Protein AF-A0A949XGE2-F1 (afdb_monomer)

pLDDT: mean 81.58, std 17.46, range [29.5, 98.06]

Radius of gyration: 30.72 Å; Cα contacts (8 Å, |Δi|>4): 318; chains: 1; bounding box: 91×93×60 Å

Solvent-accessible surface area (backbone atoms only — not comparable to full-atom values): 17658 Å² total; per-residue (Å²): 115,70,70,65,54,54,54,53,51,51,53,49,50,51,52,51,50,52,51,51,53,52,50,53,52,50,53,52,52,50,52,51,51,53,55,51,50,53,42,51,50,22,72,76,57,66,76,56,67,67,57,28,48,55,55,42,48,56,50,32,67,34,65,78,46,30,67,28,58,52,27,43,36,56,44,90,56,88,95,48,49,69,48,79,23,43,54,38,37,56,51,44,47,60,49,56,54,49,53,49,78,48,78,44,80,77,45,76,60,94,56,36,36,34,31,39,39,34,35,29,37,50,74,80,70,47,72,43,76,47,79,45,79,44,64,40,54,40,81,32,81,56,57,47,99,87,64,53,60,79,47,76,46,70,46,101,83,74,44,65,34,21,34,28,78,43,52,71,67,58,43,50,53,51,50,50,56,52,48,47,55,48,50,29,61,40,40,61,71,70,48,58,66,69,62,50,53,56,37,49,53,47,22,53,49,50,46,52,51,58,42,67,74,40,54,68,62,53,49,51,54,48,53,53,56,39,44,77,75,71,44,53,71,71,56,52,26,65,74,69,74,47,60,73,92,70,59,50,64,72,52,55,53,50,51,55,37,52,54,46,37,37,75,72,67,77,43,50,74,65,58,55,52,50,52,50,52,64,71,68,53,77,80,75,76,82,77,77,87,72,85,87,86,79,89,82,89,85,89,83,83,88,83,89,90,134

Sequence (306 aa):
MSTAMTLADQSRQQTQLAAVETSGSAAAAQAKAQVEARYVIALQRPRNMDQVRIDLLSECKRPSFANNKSAYYRKPIGQGVEGLGIRFVEVALRCMKNVLIETSMQYEDELKEIHRVSVTDLESNVTYPMDVKVSKTVERSKPMDDGTFISVRTNSYGKPVYTVLANDDDLLNKRGALFSKAIRTLGLRIIPGDLQDEAEEIIKRIRQDTDAQDPDAARKRIVDAFSEIGVKPDDLVKYLGHSIDQCAPSEITKLRDIYGAIKDGEATWKTLMDQKAESEEPKTEHKRRGPGSATSNAMGSEDIPQ

Foldseek 3Di:
DVVVVVVVVVVVVVVVVVVVVVVVVVVVVVVVVVLVVLLVCCVVDPDDVVQLLVQLLVQLLDLVQLPDCQQKAWDPDDVIDIFGHLVSLVSSVVSNPSKDWDKAWPDDDPFKTKIKIWIARSNVRDIDIDIFIQTQKDKDLAEPPVRDFDDWDQDPVRGIITIHGHDPVRRVVRVVVRNSVVSVVNSVVVRDPVSRVVSNVSSVVSLLVVCVVCVPVLLVVLQVLCVVVVHHLVLVCVLVVHHSVPDDSVVSVVSSNVSVCVVVVNDPSVRSSVVSVVVPPPPPDPDDPDDDDDDDDDDDDDDDDD

Secondary structure (DSSP, 8-state):
-HHHHHHHHHHHHHHHHHHHHHHHHHHHHHHHHHHHHHHHHHHHS---HHHHHHHHHHHHT-HHHHT-TTTEEEE-STT-EEEE-HHHHHHHHHHH-SEEEEEEEEEE-SSEEEEEEEEEETTTTEEEEEEEEEESEEEESS--TTS--SEEEE-TTS-EEEEEE--HHHHHHHHHHHHHHHHHHHHHHHS-HHHHHHHHHHHHHHHHHHHHH-HHHHHHHHHHHHHHTT--HHHHHHHHSS-GGG--HHHHHHHHHHHHHHHTTS--HHHHHHHHHHHHS-------------------------

Mean predicted aligned error: 13.48 Å

Structure (mmCIF, N/CA/C/O backbone):
data_AF-A0A949XGE2-F1
#
_entry.id   AF-A0A949XGE2-F1
#
loop_
_atom_site.group_PDB
_atom_site.id
_atom_site.type_symbol
_atom_site.label_atom_id
_atom_site.label_alt_id
_atom_site.label_comp_id
_atom_site.label_asym_id
_atom_site.label_entity_id
_atom_site.label_seq_id
_atom_site.pdbx_PDB_ins_code
_atom_site.Cartn_x
_atom_site.Cartn_y
_atom_site.Cartn_z
_atom_site.occupancy
_atom_site.B_iso_or_equiv
_atom_site.auth_seq_id
_atom_site.auth_comp_id
_atom_site.auth_asym_id
_atom_site.auth_atom_id
_atom_site.pdbx_PDB_model_num
ATOM 1 N N . MET A 1 1 ? 52.534 13.846 -33.970 1.00 56.38 1 MET A N 1
ATOM 2 C CA . MET A 1 1 ? 51.093 13.991 -33.653 1.00 56.38 1 MET A CA 1
ATOM 3 C C . MET A 1 1 ? 50.520 12.809 -32.867 1.00 56.38 1 MET A C 1
ATOM 5 O O . MET A 1 1 ? 49.680 13.055 -32.017 1.00 56.38 1 MET A O 1
ATOM 9 N N . SER A 1 2 ? 50.993 11.568 -33.061 1.00 59.69 2 SER A N 1
ATOM 10 C CA . SER A 1 2 ? 50.454 10.379 -32.365 1.00 59.69 2 SER A CA 1
ATOM 11 C C . SER A 1 2 ? 50.571 10.423 -30.831 1.00 59.69 2 SER A C 1
ATOM 13 O O . SER A 1 2 ? 49.600 10.150 -30.143 1.00 59.69 2 SER A O 1
ATOM 15 N N . THR A 1 3 ? 51.719 10.824 -30.275 1.00 61.41 3 THR A N 1
ATOM 16 C CA . THR A 1 3 ? 51.980 10.768 -28.819 1.00 61.41 3 THR A CA 1
ATOM 17 C C . THR A 1 3 ? 51.176 11.789 -28.006 1.00 61.41 3 THR A C 1
ATOM 19 O O . THR A 1 3 ? 50.745 11.503 -26.894 1.00 61.41 3 THR A O 1
ATOM 22 N N . ALA A 1 4 ? 50.933 12.978 -28.569 1.00 58.78 4 ALA A N 1
ATOM 23 C CA . ALA A 1 4 ? 50.129 14.018 -27.921 1.00 58.78 4 ALA A CA 1
ATOM 24 C C . ALA A 1 4 ? 48.638 13.643 -27.867 1.00 58.78 4 ALA A C 1
ATOM 26 O O . ALA A 1 4 ? 47.948 13.976 -26.908 1.00 58.78 4 ALA A O 1
ATOM 27 N N . MET A 1 5 ? 48.160 12.904 -28.872 1.00 58.28 5 MET A N 1
ATOM 28 C CA . MET A 1 5 ? 46.790 12.397 -28.928 1.00 58.28 5 MET A CA 1
ATOM 29 C C . MET A 1 5 ? 46.569 11.280 -27.889 1.00 58.28 5 MET A C 1
ATOM 31 O O . MET A 1 5 ? 45.561 11.285 -27.193 1.00 58.28 5 MET A O 1
ATOM 35 N N . THR A 1 6 ? 47.563 10.407 -27.675 1.00 65.62 6 THR A N 1
ATOM 36 C CA . THR A 1 6 ? 47.524 9.354 -26.641 1.00 65.62 6 THR A CA 1
ATOM 37 C C . THR A 1 6 ? 47.521 9.910 -25.209 1.00 65.62 6 THR A C 1
ATOM 39 O O . THR A 1 6 ? 46.797 9.405 -24.356 1.00 65.62 6 THR A O 1
ATOM 42 N N . LEU A 1 7 ? 48.279 10.978 -24.934 1.00 66.94 7 LEU A N 1
ATOM 43 C CA . LEU A 1 7 ? 48.299 11.639 -23.616 1.00 66.94 7 LEU A CA 1
ATOM 44 C C . LEU A 1 7 ? 46.982 12.381 -23.307 1.00 66.94 7 LEU A C 1
ATOM 46 O O . LEU A 1 7 ? 46.533 12.430 -22.159 1.00 66.94 7 LEU A O 1
ATOM 50 N N . ALA A 1 8 ? 46.329 12.935 -24.333 1.00 67.19 8 ALA A N 1
ATOM 51 C CA . ALA A 1 8 ? 45.019 13.567 -24.194 1.00 67.19 8 ALA A CA 1
ATOM 52 C C . ALA A 1 8 ? 43.903 12.539 -23.919 1.00 67.19 8 ALA A C 1
ATOM 54 O O . ALA A 1 8 ? 43.022 12.803 -23.103 1.00 67.19 8 ALA A O 1
ATOM 55 N N . ASP A 1 9 ? 43.965 11.350 -24.522 1.00 65.81 9 ASP A N 1
ATOM 56 C CA . ASP A 1 9 ? 43.012 10.269 -24.233 1.00 65.81 9 ASP A CA 1
ATOM 57 C C . ASP A 1 9 ? 43.224 9.650 -22.845 1.00 65.81 9 ASP A C 1
ATOM 59 O O . ASP A 1 9 ? 42.251 9.370 -22.145 1.00 65.81 9 ASP A O 1
ATOM 63 N N . GLN A 1 10 ? 44.474 9.520 -22.388 1.00 67.81 10 GLN A N 1
ATOM 64 C CA . GLN A 1 10 ? 44.779 9.050 -21.030 1.00 67.81 10 GLN A CA 1
ATOM 65 C C . GLN A 1 10 ? 44.280 10.018 -19.947 1.00 67.81 10 GLN A C 1
ATOM 67 O O . GLN A 1 10 ? 43.695 9.583 -18.956 1.00 67.81 10 GLN A O 1
ATOM 72 N N . SER A 1 11 ? 44.441 11.331 -20.145 1.00 68.38 11 SER A N 1
ATOM 73 C CA . SER A 1 11 ? 43.924 12.334 -19.200 1.00 68.38 11 SER A CA 1
ATOM 74 C C . SER A 1 11 ? 42.391 12.402 -19.191 1.00 68.38 11 SER A C 1
ATOM 76 O O . SER A 1 11 ? 41.784 12.563 -18.129 1.00 68.38 11 SER A O 1
ATOM 78 N N . ARG A 1 12 ? 41.734 12.192 -20.342 1.00 67.19 12 ARG A N 1
ATOM 79 C CA . ARG A 1 12 ? 40.272 12.033 -20.424 1.00 67.19 12 ARG A CA 1
ATOM 80 C C . ARG A 1 12 ? 39.785 10.777 -19.707 1.00 67.19 12 ARG A C 1
ATOM 82 O O . ARG A 1 12 ? 38.825 10.875 -18.947 1.00 67.19 12 ARG A O 1
ATOM 89 N N . GLN A 1 13 ? 40.458 9.639 -19.882 1.00 67.06 13 GLN A N 1
ATOM 90 C CA . GLN A 1 13 ? 40.139 8.408 -19.152 1.00 67.06 13 GLN A CA 1
ATOM 91 C C . GLN A 1 13 ? 40.328 8.572 -17.641 1.00 67.06 13 GLN A C 1
ATOM 93 O O . GLN A 1 13 ? 39.448 8.180 -16.882 1.00 67.06 13 GLN A O 1
ATOM 98 N N . GLN A 1 14 ? 41.408 9.213 -17.184 1.00 67.75 14 GLN A N 1
ATOM 99 C CA . GLN A 1 14 ? 41.604 9.510 -15.758 1.00 67.75 14 GLN A CA 1
ATOM 100 C C . GLN A 1 14 ? 40.528 10.444 -15.195 1.00 67.75 14 GLN A C 1
ATOM 102 O O . GLN A 1 14 ? 40.031 10.209 -14.098 1.00 67.75 14 GLN A O 1
ATOM 107 N N . THR A 1 15 ? 40.126 11.469 -15.948 1.00 70.06 15 THR A N 1
ATOM 108 C CA . THR A 1 15 ? 39.064 12.395 -15.521 1.00 70.06 15 THR A CA 1
ATOM 109 C C . THR A 1 15 ? 37.704 11.691 -15.461 1.00 70.06 15 THR A C 1
ATOM 111 O O . THR A 1 15 ? 36.932 11.921 -14.533 1.00 70.06 15 THR A O 1
ATOM 114 N N . GLN A 1 16 ? 37.416 10.792 -16.409 1.00 68.00 16 GLN A N 1
ATOM 115 C CA . GLN A 1 16 ? 36.209 9.961 -16.395 1.00 68.00 16 GLN A CA 1
ATOM 116 C C . GLN A 1 16 ? 36.203 8.977 -15.220 1.00 68.00 16 GLN A C 1
ATOM 118 O O . GLN A 1 16 ? 35.189 8.870 -14.537 1.00 68.00 16 GLN A O 1
ATOM 123 N N . LEU A 1 17 ? 37.325 8.309 -14.935 1.00 69.81 17 LEU A N 1
ATOM 124 C CA . LEU A 1 17 ? 37.451 7.397 -13.793 1.00 69.81 17 LEU A CA 1
ATOM 125 C C . LEU A 1 17 ? 37.278 8.136 -12.460 1.00 69.81 17 LEU A C 1
ATOM 127 O O . LEU A 1 17 ? 36.478 7.711 -11.631 1.00 69.81 17 LEU A O 1
ATOM 131 N N . ALA A 1 18 ? 37.926 9.292 -12.291 1.00 68.12 18 ALA A N 1
ATOM 132 C CA . ALA A 1 18 ? 37.772 10.121 -11.097 1.00 68.12 18 ALA A CA 1
ATOM 133 C C . ALA A 1 18 ? 36.330 10.631 -10.920 1.00 68.12 18 ALA A C 1
ATOM 135 O O . ALA A 1 18 ? 35.817 10.672 -9.801 1.00 68.12 18 ALA A O 1
ATOM 136 N N . ALA A 1 19 ? 35.640 10.985 -12.011 1.00 70.19 19 ALA A N 1
ATOM 137 C CA . ALA A 1 19 ? 34.231 11.375 -11.969 1.00 70.19 19 ALA A CA 1
ATOM 138 C C . ALA A 1 19 ? 33.317 10.203 -11.562 1.00 70.19 19 ALA A C 1
ATOM 140 O O . ALA A 1 19 ? 32.414 10.389 -10.745 1.00 70.19 19 ALA A O 1
ATOM 141 N N . VAL A 1 20 ? 33.577 8.991 -12.068 1.00 72.38 20 VAL A N 1
ATOM 142 C CA . VAL A 1 20 ? 32.837 7.773 -11.697 1.00 72.38 20 VAL A CA 1
ATOM 143 C C . VAL A 1 20 ? 33.058 7.425 -10.220 1.00 72.38 20 VAL A C 1
ATOM 145 O O . VAL A 1 20 ? 32.082 7.228 -9.498 1.00 72.38 20 VAL A O 1
ATOM 148 N N . GLU A 1 21 ? 34.297 7.441 -9.728 1.00 74.25 21 GLU A N 1
ATOM 149 C CA . GLU A 1 21 ? 34.618 7.190 -8.312 1.00 74.25 21 GLU A CA 1
ATOM 150 C C . GLU A 1 21 ? 34.009 8.246 -7.374 1.00 74.25 21 GLU A C 1
ATOM 152 O O . GLU A 1 21 ? 33.451 7.915 -6.321 1.00 74.25 21 GLU A O 1
ATOM 157 N N . THR A 1 22 ? 34.037 9.520 -7.775 1.00 76.88 22 THR A N 1
ATOM 158 C CA . THR A 1 22 ? 33.400 10.615 -7.024 1.00 76.88 22 THR A CA 1
ATOM 159 C C . THR A 1 22 ? 31.879 10.444 -6.987 1.00 76.88 22 THR A C 1
ATOM 161 O O . THR A 1 22 ? 31.258 10.631 -5.944 1.00 76.88 22 THR A O 1
ATOM 164 N N . SER A 1 23 ? 31.261 10.022 -8.095 1.00 75.94 23 SER A N 1
ATOM 165 C CA . SER A 1 23 ? 29.816 9.771 -8.145 1.00 75.94 23 SER A CA 1
ATOM 166 C C . SER A 1 23 ? 29.393 8.573 -7.284 1.00 75.94 23 SER A C 1
ATOM 168 O O . SER A 1 23 ? 28.411 8.663 -6.545 1.00 75.94 23 SER A O 1
ATOM 170 N N . GLY A 1 24 ? 30.164 7.479 -7.306 1.00 83.56 24 GLY A N 1
ATOM 171 C CA . GLY A 1 24 ? 29.897 6.286 -6.501 1.00 83.56 24 GLY A CA 1
ATOM 172 C C . GLY A 1 24 ? 30.068 6.542 -5.003 1.00 83.56 24 GLY A C 1
ATOM 173 O O . GLY A 1 24 ? 29.220 6.144 -4.203 1.00 83.56 24 GLY A O 1
ATOM 174 N N . SER A 1 25 ? 31.122 7.267 -4.617 1.00 85.56 25 SER A N 1
ATOM 175 C CA . SER A 1 25 ? 31.355 7.654 -3.219 1.00 85.56 25 SER A CA 1
ATOM 176 C C . SER A 1 25 ? 30.301 8.637 -2.699 1.00 85.56 25 SER A C 1
ATOM 178 O O . SER A 1 25 ? 29.816 8.462 -1.580 1.00 85.56 25 SER A O 1
ATOM 180 N N . ALA A 1 26 ? 29.872 9.608 -3.514 1.00 87.12 26 ALA A N 1
ATOM 181 C CA . ALA A 1 26 ? 28.786 10.521 -3.161 1.00 87.12 26 ALA A CA 1
ATOM 182 C C . ALA A 1 26 ? 27.452 9.783 -2.955 1.00 87.12 26 ALA A C 1
ATOM 184 O O . ALA A 1 26 ? 26.778 10.008 -1.948 1.00 87.12 26 ALA A O 1
ATOM 185 N N . ALA A 1 27 ? 27.096 8.854 -3.851 1.00 88.12 27 ALA A N 1
ATOM 186 C CA . ALA A 1 27 ? 25.877 8.055 -3.730 1.00 88.12 27 ALA A CA 1
ATOM 187 C C . ALA A 1 27 ? 25.889 7.160 -2.478 1.00 88.12 27 ALA A C 1
ATOM 189 O O . ALA A 1 27 ? 24.899 7.097 -1.747 1.00 88.12 27 ALA A O 1
ATOM 190 N N . ALA A 1 28 ? 27.023 6.514 -2.184 1.00 88.00 28 ALA A N 1
ATOM 191 C CA . ALA A 1 28 ? 27.181 5.686 -0.990 1.00 88.00 28 ALA A CA 1
ATOM 192 C C . ALA A 1 28 ? 27.087 6.510 0.306 1.00 88.00 28 ALA A C 1
ATOM 194 O O . ALA A 1 28 ? 26.399 6.109 1.248 1.00 88.00 28 ALA A O 1
ATOM 195 N N . ALA A 1 29 ? 27.735 7.680 0.351 1.00 91.44 29 ALA A N 1
ATOM 196 C CA . ALA A 1 29 ? 27.668 8.585 1.495 1.00 91.44 29 ALA A CA 1
ATOM 197 C C . ALA A 1 29 ? 26.242 9.109 1.724 1.00 91.44 29 ALA A C 1
ATOM 199 O O . ALA A 1 29 ? 25.771 9.130 2.861 1.00 91.44 29 ALA A O 1
ATOM 200 N N . GLN A 1 30 ? 25.530 9.465 0.651 1.00 90.31 30 GLN A N 1
ATOM 201 C CA . GLN A 1 30 ? 24.135 9.892 0.723 1.00 90.31 30 GLN A CA 1
ATOM 202 C C . GLN A 1 30 ? 23.224 8.769 1.237 1.00 90.31 30 GLN A C 1
ATOM 204 O O . GLN A 1 30 ? 22.419 9.013 2.134 1.00 90.31 30 GLN A O 1
ATOM 209 N N . ALA A 1 31 ? 23.360 7.545 0.716 1.00 90.00 31 ALA A N 1
ATOM 210 C CA . ALA A 1 31 ? 22.562 6.401 1.157 1.00 90.00 31 ALA A CA 1
ATOM 211 C C . ALA A 1 31 ? 22.793 6.097 2.645 1.00 90.00 31 ALA A C 1
ATOM 213 O O . ALA A 1 31 ? 21.835 5.947 3.404 1.00 90.00 31 ALA A O 1
ATOM 214 N N . LYS A 1 32 ? 24.059 6.093 3.084 1.00 93.06 32 LYS A N 1
ATOM 215 C CA . LYS A 1 32 ? 24.418 5.919 4.495 1.00 93.06 32 LYS A CA 1
ATOM 216 C C . LYS A 1 32 ? 23.790 7.006 5.371 1.00 93.06 32 LYS A C 1
ATOM 218 O O . LYS A 1 32 ? 23.102 6.679 6.333 1.00 93.06 32 LYS A O 1
ATOM 223 N N . ALA A 1 33 ? 23.959 8.277 5.004 1.00 93.94 33 ALA A N 1
ATOM 224 C CA . ALA A 1 33 ? 23.418 9.401 5.765 1.00 93.94 33 ALA A CA 1
ATOM 225 C C . ALA A 1 33 ? 21.881 9.373 5.844 1.00 93.94 33 ALA A C 1
ATOM 227 O O . ALA A 1 33 ? 21.312 9.682 6.888 1.00 93.94 33 ALA A O 1
ATOM 228 N N . GLN A 1 34 ? 21.194 8.971 4.770 1.00 92.75 34 GLN A N 1
ATOM 229 C CA . GLN A 1 34 ? 19.736 8.832 4.762 1.00 92.75 34 GLN A CA 1
ATOM 230 C C . GLN A 1 34 ? 19.258 7.720 5.699 1.00 92.75 34 GLN A C 1
ATOM 232 O O . GLN A 1 34 ? 18.302 7.925 6.449 1.00 92.75 34 GLN A O 1
ATOM 237 N N . VAL A 1 35 ? 19.914 6.557 5.670 1.00 93.19 35 VAL A N 1
ATOM 238 C CA . VAL A 1 35 ? 19.587 5.434 6.558 1.00 93.19 35 VAL A CA 1
ATOM 239 C C . VAL A 1 35 ? 19.842 5.820 8.015 1.00 93.19 35 VAL A C 1
ATOM 241 O O . VAL A 1 35 ? 18.948 5.674 8.847 1.00 93.19 35 VAL A O 1
ATOM 244 N N . GLU A 1 36 ? 21.010 6.388 8.318 1.00 94.44 36 GLU A N 1
ATOM 245 C CA . GLU A 1 36 ? 21.355 6.852 9.666 1.00 94.44 36 GLU A CA 1
ATOM 246 C C . GLU A 1 36 ? 20.362 7.902 10.175 1.00 94.44 36 GLU A C 1
ATOM 248 O O . GLU A 1 36 ? 19.842 7.762 11.279 1.00 94.44 36 GLU A O 1
ATOM 253 N N . ALA A 1 37 ? 20.020 8.908 9.363 1.00 94.94 37 ALA A N 1
ATOM 254 C CA . ALA A 1 37 ? 19.068 9.948 9.750 1.00 94.94 37 ALA A CA 1
ATOM 255 C C . ALA A 1 37 ? 17.686 9.377 10.105 1.00 94.94 37 ALA A C 1
ATOM 257 O O . ALA A 1 37 ? 17.079 9.802 11.089 1.00 94.94 37 ALA A O 1
ATOM 258 N N . ARG A 1 38 ? 17.194 8.391 9.341 1.00 94.31 38 ARG A N 1
ATOM 259 C CA . ARG A 1 38 ? 15.904 7.729 9.605 1.00 94.31 38 ARG A CA 1
ATOM 260 C C . ARG A 1 38 ? 15.909 7.008 10.955 1.00 94.31 38 ARG A C 1
ATOM 262 O O . ARG A 1 38 ? 14.984 7.202 11.742 1.00 94.31 38 ARG A O 1
ATOM 269 N N . TYR A 1 39 ? 16.960 6.241 11.251 1.00 95.56 39 TYR A N 1
ATOM 270 C CA . TYR A 1 39 ? 17.084 5.542 12.534 1.00 95.56 39 TYR A CA 1
ATOM 271 C C . TYR A 1 39 ? 17.315 6.497 13.708 1.00 95.56 39 TYR A C 1
ATOM 273 O O . TYR A 1 39 ? 16.740 6.298 14.774 1.00 95.56 39 TYR A O 1
ATOM 281 N N . VAL A 1 40 ? 18.084 7.572 13.520 1.00 96.19 40 VAL A N 1
ATOM 282 C CA . VAL A 1 40 ? 18.266 8.605 14.551 1.00 96.19 40 VAL A CA 1
ATOM 283 C C . VAL A 1 40 ? 16.934 9.271 14.897 1.00 96.19 40 VAL A C 1
ATOM 285 O O . VAL A 1 40 ? 16.627 9.426 16.078 1.00 96.19 40 VAL A O 1
ATOM 288 N N . ILE A 1 41 ? 16.110 9.619 13.901 1.00 94.50 41 ILE A N 1
ATOM 289 C CA . ILE A 1 41 ? 14.775 10.189 14.142 1.00 94.50 41 ILE A CA 1
ATOM 290 C C . ILE A 1 41 ? 13.885 9.192 14.891 1.00 94.50 41 ILE A C 1
ATOM 292 O O . ILE A 1 41 ? 13.235 9.588 15.859 1.00 94.50 41 ILE A O 1
ATOM 296 N N . ALA A 1 42 ? 13.883 7.917 14.488 1.00 95.06 42 ALA A N 1
ATOM 297 C CA . ALA A 1 42 ? 13.090 6.880 15.148 1.00 95.06 42 ALA A CA 1
ATOM 298 C C . ALA A 1 42 ? 13.501 6.684 16.620 1.00 95.06 42 ALA A C 1
ATOM 300 O O . ALA A 1 42 ? 12.640 6.631 17.495 1.00 95.06 42 ALA A O 1
ATOM 301 N N . LEU A 1 43 ? 14.808 6.677 16.912 1.00 95.12 43 LEU A N 1
ATOM 302 C CA . LEU A 1 43 ? 15.341 6.572 18.276 1.00 95.12 43 LEU A CA 1
ATOM 303 C C . LEU A 1 43 ? 15.040 7.809 19.135 1.00 95.12 43 LEU A C 1
ATOM 305 O O . LEU A 1 43 ? 14.791 7.683 20.331 1.00 95.12 43 LEU A O 1
ATOM 309 N N . GLN A 1 44 ? 15.068 9.009 18.549 1.00 95.81 44 GLN A N 1
ATOM 310 C CA . GLN A 1 44 ? 14.794 10.258 19.270 1.00 95.81 44 GLN A CA 1
ATOM 311 C C . GLN A 1 44 ? 13.302 10.509 19.499 1.00 95.81 44 GLN A C 1
ATOM 313 O O . GLN A 1 44 ? 12.930 11.230 20.426 1.00 95.81 44 GLN A O 1
ATOM 318 N N . ARG A 1 45 ? 12.441 9.973 18.632 1.00 94.19 45 ARG A N 1
ATOM 319 C CA . ARG A 1 45 ? 10.988 10.171 18.670 1.00 94.19 45 ARG A CA 1
ATOM 320 C C . ARG A 1 45 ? 10.269 8.825 18.549 1.00 94.19 45 ARG A C 1
ATOM 322 O O . ARG A 1 45 ? 9.576 8.614 17.548 1.00 94.19 45 ARG A O 1
ATOM 329 N N . PRO A 1 46 ? 10.416 7.933 19.548 1.00 94.62 46 PRO A N 1
ATOM 330 C CA . PRO A 1 46 ? 9.711 6.661 19.550 1.00 94.62 46 PRO A CA 1
ATOM 331 C C . PRO A 1 46 ? 8.199 6.895 19.599 1.00 94.62 46 PRO A C 1
ATOM 333 O O . PRO A 1 46 ? 7.710 7.857 20.207 1.00 94.62 46 PRO A O 1
ATOM 336 N N . ARG A 1 47 ? 7.442 6.028 18.935 1.00 94.50 47 ARG A N 1
ATOM 337 C CA . ARG A 1 47 ? 5.984 6.095 18.900 1.00 94.50 47 ARG A CA 1
ATOM 338 C C . ARG A 1 47 ? 5.399 5.627 20.226 1.00 94.50 47 ARG A C 1
ATOM 340 O O . ARG A 1 47 ? 5.895 4.712 20.876 1.00 94.50 47 ARG A O 1
ATOM 347 N N . ASN A 1 48 ? 4.282 6.235 20.599 1.00 94.88 48 ASN A N 1
ATOM 348 C CA . ASN A 1 48 ? 3.439 5.737 21.674 1.00 94.88 48 ASN A CA 1
ATOM 349 C C . ASN A 1 48 ? 2.296 4.930 21.046 1.00 94.88 48 ASN A C 1
ATOM 351 O O . ASN A 1 48 ? 1.470 5.505 20.336 1.00 94.88 48 ASN A O 1
ATOM 355 N N . MET A 1 49 ? 2.250 3.622 21.305 1.00 94.25 49 MET A N 1
ATOM 356 C CA . MET A 1 49 ? 1.247 2.727 20.716 1.00 94.25 49 MET A CA 1
ATOM 357 C C . MET A 1 49 ? -0.188 3.064 21.141 1.00 94.25 49 MET A C 1
ATOM 359 O O . MET A 1 49 ? -1.095 2.936 20.321 1.00 94.25 49 MET A O 1
ATOM 363 N N . ASP A 1 50 ? -0.398 3.594 22.348 1.00 95.56 50 ASP A N 1
ATOM 364 C CA . ASP A 1 50 ? -1.719 4.058 22.786 1.00 95.56 50 ASP A CA 1
ATOM 365 C C . ASP A 1 50 ? -2.173 5.270 21.966 1.00 95.56 50 ASP A C 1
ATOM 367 O O . ASP A 1 50 ? -3.328 5.351 21.546 1.00 95.56 50 ASP A O 1
ATOM 371 N N . GLN A 1 51 ? -1.253 6.194 21.667 1.00 94.75 51 GLN A N 1
ATOM 372 C CA . GLN A 1 51 ? -1.559 7.337 20.807 1.00 94.75 51 GLN A CA 1
ATOM 373 C C . GLN A 1 51 ? -1.823 6.895 19.364 1.00 94.75 51 GLN A C 1
ATOM 375 O O . GLN A 1 51 ? -2.779 7.364 18.752 1.00 94.75 51 GLN A O 1
ATOM 380 N 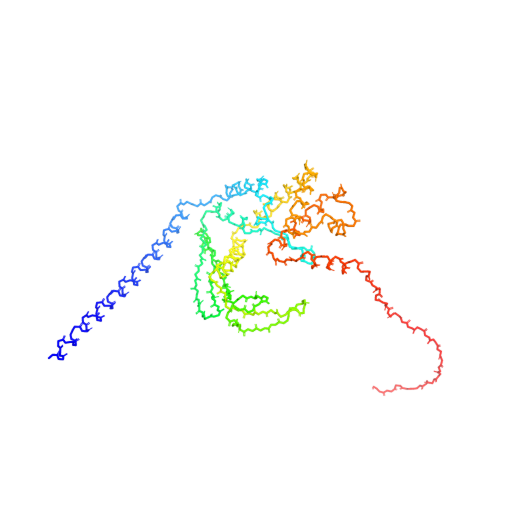N . VAL A 1 52 ? -1.024 5.957 18.838 1.00 96.25 52 VAL A N 1
ATOM 381 C CA . VAL A 1 52 ? -1.244 5.360 17.508 1.00 96.25 52 VAL A CA 1
ATOM 382 C C . VAL A 1 52 ? -2.645 4.761 17.425 1.00 96.25 52 VAL A C 1
ATOM 384 O O . VAL A 1 52 ? -3.354 5.005 16.449 1.00 96.25 52 VAL A O 1
ATOM 387 N N . ARG A 1 53 ? -3.063 4.021 18.459 1.00 96.81 53 ARG A N 1
ATOM 388 C CA . ARG A 1 53 ? -4.405 3.448 18.558 1.00 96.81 53 ARG A CA 1
ATOM 389 C C . ARG A 1 53 ? -5.480 4.531 18.550 1.00 96.81 53 ARG A C 1
ATOM 391 O O . ARG A 1 53 ? -6.402 4.454 17.745 1.00 96.81 53 ARG A O 1
ATOM 398 N N . ILE A 1 54 ? -5.373 5.548 19.407 1.00 95.69 54 ILE A N 1
ATOM 399 C CA . ILE A 1 54 ? -6.349 6.650 19.467 1.00 95.69 54 ILE A CA 1
ATOM 400 C C . ILE A 1 54 ? -6.491 7.325 18.096 1.00 95.69 54 ILE A C 1
ATOM 402 O O . ILE A 1 54 ? -7.613 7.478 17.604 1.00 95.69 54 ILE A O 1
ATOM 406 N N . ASP A 1 55 ? -5.369 7.667 17.462 1.00 94.88 55 ASP A N 1
ATOM 407 C CA . ASP A 1 55 ? -5.340 8.344 16.167 1.00 94.88 55 ASP A CA 1
ATOM 408 C C . ASP A 1 55 ? -5.963 7.461 15.072 1.00 94.88 55 ASP A C 1
ATOM 410 O O . ASP A 1 55 ? -6.850 7.908 14.340 1.00 94.88 55 ASP A O 1
ATOM 414 N N . LEU A 1 56 ? -5.574 6.184 14.999 1.00 96.50 56 LEU A N 1
ATOM 415 C CA . LEU A 1 56 ? -6.084 5.236 14.006 1.00 96.50 56 LEU A CA 1
ATOM 416 C C . LEU A 1 56 ? -7.590 4.992 14.156 1.00 96.50 56 LEU A C 1
ATOM 418 O O . LEU A 1 56 ? -8.335 5.066 13.174 1.00 96.50 56 LEU A O 1
ATOM 422 N N . LEU A 1 57 ? -8.063 4.727 15.376 1.00 94.31 57 LEU A N 1
ATOM 423 C CA . LEU A 1 57 ? -9.484 4.480 15.617 1.00 94.31 57 LEU A CA 1
ATOM 424 C C . LEU A 1 57 ? -10.318 5.746 15.378 1.00 94.31 57 LEU A C 1
ATOM 426 O O . LEU A 1 57 ? -11.470 5.640 14.962 1.00 94.31 57 LEU A O 1
ATOM 430 N N . SER A 1 58 ? -9.759 6.942 15.598 1.00 93.50 58 SER A N 1
ATOM 431 C CA . SER A 1 58 ? -10.438 8.202 15.268 1.00 93.50 58 SER A CA 1
ATOM 432 C C . SER A 1 58 ? -10.703 8.341 13.764 1.00 93.50 58 SER A C 1
ATOM 434 O O . SER A 1 58 ? -11.793 8.756 13.371 1.00 93.50 58 SER A O 1
ATOM 436 N N . GLU A 1 59 ? -9.764 7.906 12.919 1.00 93.31 59 GLU A N 1
ATOM 437 C CA . GLU A 1 59 ? -9.928 7.888 11.462 1.00 93.31 59 GLU A CA 1
ATOM 438 C C . GLU A 1 59 ? -10.953 6.832 11.035 1.00 93.31 59 GLU A C 1
ATOM 440 O O . GLU A 1 59 ? -11.840 7.117 10.227 1.00 93.31 59 GLU A O 1
ATOM 445 N N . CYS A 1 60 ? -10.904 5.643 11.647 1.00 93.44 60 CYS A N 1
ATOM 446 C CA . CYS A 1 60 ? -11.873 4.569 11.407 1.00 93.44 60 CYS A CA 1
ATOM 447 C C . CYS A 1 60 ? -13.306 4.981 11.771 1.00 93.44 60 CYS A C 1
ATOM 449 O O . CYS A 1 60 ? -14.252 4.532 11.127 1.00 93.44 60 CYS A O 1
ATOM 451 N N . LYS A 1 61 ? -13.467 5.883 12.751 1.00 91.00 61 LYS A N 1
ATOM 452 C CA . LYS A 1 61 ? -14.767 6.425 13.172 1.00 91.00 61 LYS A CA 1
ATOM 453 C C . LYS A 1 61 ? -15.410 7.388 12.174 1.00 91.00 61 LYS A C 1
ATOM 455 O O . LYS A 1 61 ? -16.584 7.721 12.318 1.00 91.00 61 LYS A O 1
ATOM 460 N N . ARG A 1 62 ? -14.676 7.861 11.165 1.00 87.75 62 ARG A N 1
ATOM 461 C CA . ARG A 1 62 ? -15.205 8.812 10.180 1.00 87.75 62 ARG A CA 1
ATOM 462 C C . ARG A 1 62 ? -16.066 8.067 9.156 1.00 87.75 62 ARG A C 1
ATOM 464 O O . ARG A 1 62 ? -15.523 7.234 8.427 1.00 87.75 62 ARG A O 1
ATOM 471 N N . PRO A 1 63 ? -17.358 8.407 8.978 1.00 86.25 63 PRO A N 1
ATOM 472 C CA . PRO A 1 63 ? -18.219 7.715 8.014 1.00 86.25 63 PRO A CA 1
ATOM 473 C C . PRO A 1 63 ? -17.686 7.753 6.578 1.00 86.25 63 PRO A C 1
ATOM 475 O O . PRO A 1 63 ? -17.793 6.769 5.853 1.00 86.25 63 PRO A O 1
ATOM 478 N N . SER A 1 64 ? -17.049 8.855 6.167 1.00 85.12 64 SER A N 1
ATOM 479 C CA . SER A 1 64 ? -16.426 8.976 4.842 1.00 85.12 64 SER A CA 1
ATOM 480 C C . SER A 1 64 ? -15.270 7.995 4.630 1.00 85.12 64 SER A C 1
ATOM 482 O O . SER A 1 64 ? -15.023 7.564 3.508 1.00 85.12 64 SER A O 1
ATOM 484 N N . PHE A 1 65 ? -14.543 7.660 5.698 1.00 89.00 65 PHE A N 1
ATOM 485 C CA . PHE A 1 65 ? -13.441 6.708 5.657 1.00 89.00 65 PHE A CA 1
ATOM 486 C C . PHE A 1 65 ? -13.959 5.274 5.760 1.00 89.00 65 PHE A C 1
ATOM 488 O O . PHE A 1 65 ? -13.623 4.449 4.914 1.00 89.00 65 PHE A O 1
ATOM 495 N N . ALA A 1 66 ? -14.841 4.996 6.724 1.00 88.94 66 ALA A N 1
ATOM 496 C CA . ALA A 1 66 ? -15.438 3.678 6.903 1.00 88.94 66 ALA A CA 1
ATOM 497 C C . ALA A 1 66 ? -16.154 3.208 5.629 1.00 88.94 66 ALA A C 1
ATOM 499 O O . ALA A 1 66 ? -15.919 2.092 5.176 1.00 88.94 66 ALA A O 1
ATOM 500 N N . ASN A 1 67 ? -16.942 4.071 4.979 1.00 84.06 67 ASN A N 1
ATOM 501 C CA . ASN A 1 67 ? -17.664 3.744 3.743 1.00 84.06 67 ASN A CA 1
ATOM 502 C C . ASN A 1 67 ? -16.775 3.712 2.480 1.00 84.06 67 ASN A C 1
ATOM 504 O O . ASN A 1 67 ? -17.263 3.418 1.387 1.00 84.06 67 ASN A O 1
ATOM 508 N N . ASN A 1 68 ? -15.470 3.981 2.596 1.00 85.38 68 ASN A N 1
ATOM 509 C CA . ASN A 1 68 ? -14.542 3.916 1.471 1.00 85.38 68 ASN A CA 1
ATOM 510 C C . ASN A 1 68 ? -14.171 2.456 1.138 1.00 85.38 68 ASN A C 1
ATOM 512 O O . ASN A 1 68 ? -13.613 1.733 1.966 1.00 85.38 68 ASN A O 1
ATOM 516 N N . LYS A 1 69 ? -14.412 2.034 -0.110 1.00 84.44 69 LYS A N 1
ATOM 517 C CA . LYS A 1 69 ? -14.100 0.681 -0.613 1.00 84.44 69 LYS A CA 1
ATOM 518 C C . LYS A 1 69 ? -12.619 0.319 -0.515 1.00 84.44 69 LYS A C 1
ATOM 520 O O . LYS A 1 69 ? -12.280 -0.830 -0.259 1.00 84.44 69 LYS A O 1
ATOM 525 N N . SER A 1 70 ? -11.727 1.295 -0.670 1.00 86.94 70 SER A N 1
ATOM 526 C CA . SER A 1 70 ? -10.285 1.078 -0.548 1.00 86.94 70 SER A CA 1
ATOM 527 C C . SER A 1 70 ? -9.815 0.992 0.907 1.00 86.94 70 SER A C 1
ATOM 529 O O . SER A 1 70 ? -8.677 0.581 1.128 1.00 86.94 70 SER A O 1
ATOM 531 N N . ALA A 1 71 ? -10.638 1.388 1.889 1.00 91.81 71 ALA A N 1
ATOM 532 C CA . ALA A 1 71 ? -10.334 1.254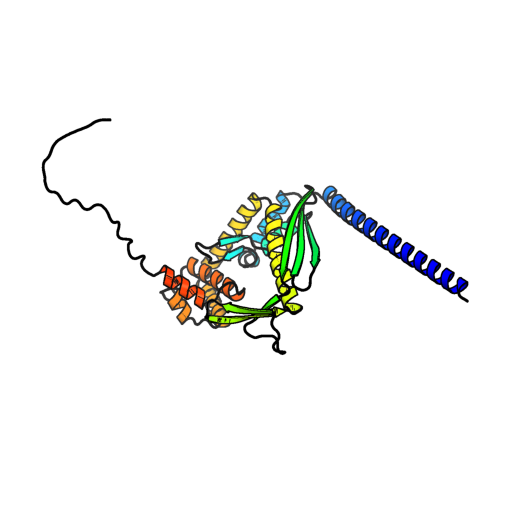 3.319 1.00 91.81 71 ALA A CA 1
ATOM 533 C C . ALA A 1 71 ? -10.758 -0.115 3.863 1.00 91.81 71 ALA A C 1
ATOM 535 O O . ALA A 1 71 ? -10.015 -0.726 4.621 1.00 91.81 71 ALA A O 1
ATOM 536 N N . TYR A 1 72 ? -11.898 -0.633 3.410 1.00 92.75 72 TYR A N 1
ATOM 537 C CA . TYR A 1 72 ? -12.339 -1.999 3.680 1.00 92.75 72 TYR A CA 1
ATOM 538 C C . TYR A 1 72 ? -13.067 -2.542 2.450 1.00 92.75 72 TYR A C 1
ATOM 540 O O . TYR A 1 72 ? -14.044 -1.940 1.985 1.00 92.75 72 TYR A O 1
ATOM 548 N N . TYR A 1 73 ? -12.566 -3.646 1.902 1.00 87.38 73 TYR A N 1
ATOM 549 C CA . TYR A 1 73 ? -13.065 -4.225 0.659 1.00 87.38 73 TYR A CA 1
ATOM 550 C C . TYR A 1 73 ? -13.786 -5.539 0.925 1.00 87.38 73 TYR A C 1
ATOM 552 O O . TYR A 1 73 ? -13.490 -6.255 1.881 1.00 87.38 73 TYR A O 1
ATOM 560 N N . ARG A 1 74 ? -14.707 -5.868 0.023 1.00 83.25 74 ARG A N 1
ATOM 561 C CA . ARG A 1 74 ? -15.386 -7.154 -0.027 1.00 83.25 74 ARG A CA 1
ATOM 562 C C . ARG A 1 74 ? -15.509 -7.582 -1.480 1.00 83.25 74 ARG A C 1
ATOM 564 O O . ARG A 1 74 ? -16.100 -6.880 -2.294 1.00 83.25 74 ARG A O 1
ATOM 571 N N . LYS A 1 75 ? -14.891 -8.709 -1.814 1.00 78.75 75 LYS A N 1
ATOM 572 C CA . LYS A 1 75 ? -14.918 -9.318 -3.144 1.00 78.75 75 LYS A CA 1
ATOM 573 C C . LYS A 1 75 ? -15.967 -10.426 -3.152 1.00 78.75 75 LYS A C 1
ATOM 575 O O . LYS A 1 75 ? -15.876 -11.312 -2.301 1.00 78.75 75 LYS A O 1
ATOM 580 N N . PRO A 1 76 ? -16.914 -10.444 -4.103 1.00 70.62 76 PRO A N 1
ATOM 581 C CA . PRO A 1 76 ? -17.941 -11.481 -4.205 1.00 70.62 76 PRO A CA 1
ATOM 582 C C . PRO A 1 76 ? -17.385 -12.760 -4.860 1.00 70.62 76 PRO A C 1
ATOM 584 O O . PRO A 1 76 ? -17.912 -13.244 -5.852 1.00 70.62 76 PRO A O 1
ATOM 587 N N . ILE A 1 77 ? -16.270 -13.290 -4.350 1.00 70.19 77 ILE A N 1
ATOM 588 C CA . ILE A 1 77 ? -15.649 -14.524 -4.852 1.00 70.19 77 ILE A CA 1
ATOM 589 C C . ILE A 1 77 ? -15.980 -15.651 -3.871 1.00 70.19 77 ILE A C 1
ATOM 591 O O . ILE A 1 77 ? -15.606 -15.579 -2.700 1.00 70.19 77 ILE A O 1
ATOM 595 N N . GLY A 1 78 ? -16.679 -16.692 -4.333 1.00 73.38 78 GLY A N 1
ATOM 596 C CA . GLY A 1 78 ? -17.109 -17.807 -3.482 1.00 73.38 78 GLY A CA 1
ATOM 597 C C . GLY A 1 78 ? -18.028 -17.340 -2.348 1.00 73.38 78 GLY A C 1
ATOM 598 O O . GLY A 1 78 ? -19.047 -16.706 -2.600 1.00 73.38 78 GLY A O 1
ATOM 599 N N . GLN A 1 79 ? -17.654 -17.615 -1.093 1.00 68.69 79 GLN A N 1
ATOM 600 C CA . GLN A 1 79 ? -18.396 -17.152 0.095 1.00 68.69 79 GLN A CA 1
ATOM 601 C C . GLN A 1 79 ? -18.226 -15.646 0.392 1.00 68.69 79 GLN A C 1
ATOM 603 O O . GLN A 1 79 ? -18.835 -15.126 1.326 1.00 68.69 79 GLN A O 1
ATOM 608 N N . GLY A 1 80 ? -17.445 -14.934 -0.423 1.00 73.50 80 GLY A N 1
ATOM 609 C CA . GLY A 1 80 ? -17.096 -13.536 -0.218 1.00 73.50 80 GLY A CA 1
ATOM 610 C C . GLY A 1 80 ? -15.803 -13.410 0.584 1.00 73.50 80 GLY A C 1
ATOM 611 O O . GLY A 1 80 ? -15.689 -13.946 1.680 1.00 73.50 80 GLY A O 1
ATOM 612 N N . VAL A 1 81 ? -14.821 -12.698 0.033 1.00 80.69 81 VAL A N 1
ATOM 613 C CA . VAL A 1 81 ? -13.554 -12.403 0.717 1.00 80.69 81 VAL A CA 1
ATOM 614 C C . VAL A 1 81 ? -13.575 -10.949 1.138 1.00 80.69 81 VAL A C 1
ATOM 616 O O . VAL A 1 81 ? -13.698 -10.065 0.290 1.00 80.69 81 VAL A O 1
ATOM 619 N N . GLU A 1 82 ? -13.446 -10.696 2.431 1.00 89.44 82 GLU A N 1
ATOM 620 C CA . GLU A 1 82 ? -13.437 -9.353 2.994 1.00 89.44 82 GLU A CA 1
ATOM 621 C C . GLU A 1 82 ? -12.134 -9.045 3.734 1.00 89.44 82 GLU A C 1
ATOM 623 O O . GLU A 1 82 ? -11.380 -9.952 4.088 1.00 89.44 82 GLU A O 1
ATOM 628 N N . GLY A 1 83 ? -11.837 -7.756 3.909 1.00 91.75 83 GLY A N 1
ATOM 629 C CA . GLY A 1 83 ? -10.738 -7.328 4.764 1.00 91.75 83 GLY A CA 1
ATOM 630 C C . GLY A 1 83 ? -10.328 -5.868 4.599 1.00 91.75 83 GLY A C 1
ATOM 631 O O . GLY A 1 83 ? -10.790 -5.133 3.721 1.00 91.75 83 GLY A O 1
ATOM 632 N N . LEU A 1 84 ? -9.386 -5.456 5.445 1.00 95.38 84 LEU A N 1
ATOM 633 C CA . LEU A 1 84 ? -8.807 -4.111 5.461 1.00 95.38 84 LEU A CA 1
ATOM 634 C C . LEU A 1 84 ? -8.091 -3.809 4.146 1.00 95.38 84 LEU A C 1
ATOM 636 O O . LEU A 1 84 ? -7.268 -4.600 3.699 1.00 95.38 84 LEU A O 1
ATOM 640 N N . GLY A 1 85 ? -8.397 -2.694 3.495 1.00 94.56 85 GLY A N 1
ATOM 641 C CA . GLY A 1 85 ? -7.846 -2.305 2.195 1.00 94.56 85 GLY A CA 1
ATOM 642 C C . GLY A 1 85 ? -6.565 -1.465 2.284 1.00 94.56 85 GLY A C 1
ATOM 643 O O . GLY A 1 85 ? -6.046 -1.190 3.363 1.00 94.56 85 GLY A O 1
ATOM 644 N N . ILE A 1 86 ? -6.038 -1.037 1.130 1.00 95.00 86 ILE A N 1
ATOM 645 C CA . ILE A 1 86 ? -4.810 -0.223 1.068 1.00 95.00 86 ILE A CA 1
ATOM 646 C C . ILE A 1 86 ? -4.962 1.127 1.776 1.00 95.00 86 ILE A C 1
ATOM 648 O O . ILE A 1 86 ? -4.050 1.549 2.475 1.00 95.00 86 ILE A O 1
ATOM 652 N N . ARG A 1 87 ? -6.125 1.783 1.676 1.00 95.31 87 ARG A N 1
ATOM 653 C CA . ARG A 1 87 ? -6.338 3.096 2.302 1.00 95.31 87 ARG A CA 1
ATOM 654 C C . ARG A 1 87 ? -6.293 3.008 3.828 1.00 95.31 87 ARG A C 1
ATOM 656 O O . ARG A 1 87 ? -5.838 3.949 4.471 1.00 95.31 87 ARG A O 1
ATOM 663 N N . PHE A 1 88 ? -6.729 1.881 4.395 1.00 97.44 88 PHE A N 1
ATOM 664 C CA . PHE A 1 88 ? -6.549 1.608 5.818 1.00 97.44 88 PHE A CA 1
ATOM 665 C C . PHE A 1 88 ? -5.069 1.505 6.172 1.00 97.44 88 PHE A C 1
ATOM 667 O O . PHE A 1 88 ? -4.612 2.203 7.071 1.00 97.44 88 PHE A O 1
ATOM 674 N N . VAL A 1 89 ? -4.313 0.700 5.421 1.00 97.56 89 VAL A N 1
ATOM 675 C CA . VAL A 1 89 ? -2.877 0.511 5.657 1.00 97.56 89 VAL A CA 1
ATOM 676 C C . VAL A 1 89 ? -2.116 1.833 5.544 1.00 97.56 89 VAL A C 1
ATOM 678 O O . VAL A 1 89 ? -1.311 2.134 6.412 1.00 97.56 89 VAL A O 1
ATOM 681 N N . GLU A 1 90 ? -2.401 2.669 4.546 1.00 95.94 90 GLU A N 1
ATOM 682 C CA . GLU A 1 90 ? -1.780 3.996 4.414 1.00 95.94 90 GLU A CA 1
ATOM 683 C C . GLU A 1 90 ? -2.011 4.877 5.650 1.00 95.94 90 GLU A C 1
ATOM 685 O O . GLU A 1 90 ? -1.079 5.511 6.147 1.00 95.94 90 GLU A O 1
ATOM 690 N N . VAL A 1 91 ? -3.245 4.906 6.168 1.00 96.88 91 VAL A N 1
ATOM 691 C CA . VAL A 1 91 ? -3.578 5.670 7.376 1.00 96.88 91 VAL A CA 1
ATOM 692 C C . VAL A 1 91 ? -2.895 5.078 8.603 1.00 96.88 91 VAL A C 1
ATOM 694 O O . VAL A 1 91 ? -2.298 5.830 9.370 1.00 96.88 91 VAL A O 1
ATOM 697 N N . ALA A 1 92 ? -2.923 3.757 8.763 1.00 97.25 92 ALA A N 1
ATOM 698 C CA . ALA A 1 92 ? -2.292 3.072 9.882 1.00 97.25 92 ALA A CA 1
ATOM 699 C C . ALA A 1 92 ? -0.773 3.293 9.904 1.00 97.25 92 ALA A C 1
ATOM 701 O O . ALA A 1 92 ? -0.237 3.714 10.926 1.00 97.25 92 ALA A O 1
ATOM 702 N N . LEU A 1 93 ? -0.084 3.121 8.771 1.00 96.31 93 LEU A N 1
ATOM 703 C CA . LEU A 1 93 ? 1.358 3.364 8.670 1.00 96.31 93 LEU A CA 1
ATOM 704 C C . LEU A 1 93 ? 1.710 4.838 8.925 1.00 96.31 93 LEU A C 1
ATOM 706 O O . LEU A 1 93 ? 2.691 5.128 9.609 1.00 96.31 93 LEU A O 1
ATOM 710 N N . ARG A 1 94 ? 0.874 5.780 8.463 1.00 95.38 94 ARG A N 1
ATOM 711 C CA . ARG A 1 94 ? 1.019 7.211 8.776 1.00 95.38 94 ARG A CA 1
ATOM 712 C C . ARG A 1 94 ? 0.877 7.488 10.278 1.00 95.38 94 ARG A C 1
ATOM 714 O O . ARG A 1 94 ? 1.664 8.260 10.819 1.00 95.38 94 ARG A O 1
ATOM 721 N N . CYS A 1 95 ? -0.091 6.863 10.952 1.00 95.25 95 CYS A N 1
ATOM 722 C CA . CYS A 1 95 ? -0.267 6.973 12.404 1.00 95.25 95 CYS A CA 1
ATOM 723 C C . CYS A 1 95 ? 0.907 6.344 13.172 1.00 95.25 95 CYS A C 1
ATOM 725 O O . CYS A 1 95 ? 1.343 6.910 14.171 1.00 95.25 95 CYS A O 1
ATOM 727 N N . MET A 1 96 ? 1.468 5.234 12.678 1.00 94.00 96 MET A N 1
ATOM 728 C CA . MET A 1 96 ? 2.650 4.572 13.252 1.00 94.00 96 MET A CA 1
ATOM 729 C C . MET A 1 96 ? 3.951 5.374 13.088 1.00 94.00 96 MET A C 1
ATOM 731 O O . MET A 1 96 ? 4.898 5.138 13.839 1.00 94.00 96 MET A O 1
ATOM 735 N N . LYS A 1 97 ? 3.987 6.341 12.158 1.00 91.50 97 LYS A N 1
ATOM 736 C CA . LYS A 1 97 ? 5.083 7.291 11.880 1.00 91.50 97 LYS A CA 1
ATOM 737 C C . LYS A 1 97 ? 6.376 6.644 11.392 1.00 91.50 97 LYS A C 1
ATOM 739 O O . LYS A 1 97 ? 6.710 6.788 10.223 1.00 91.50 97 LYS A O 1
ATOM 744 N N . ASN A 1 98 ? 7.101 5.956 12.269 1.00 95.25 98 ASN A N 1
ATOM 745 C CA . ASN A 1 98 ? 8.456 5.445 12.047 1.00 95.25 98 ASN A CA 1
ATOM 746 C C . ASN A 1 98 ? 8.470 4.179 11.165 1.00 95.25 98 ASN A C 1
ATOM 748 O O . ASN A 1 98 ? 9.105 3.182 11.491 1.00 95.25 98 ASN A O 1
ATOM 752 N N . VAL A 1 99 ? 7.757 4.219 10.037 1.00 96.75 99 VAL A N 1
ATOM 753 C CA . VAL A 1 99 ? 7.689 3.152 9.038 1.00 96.75 99 VAL A CA 1
ATOM 754 C C . VAL A 1 99 ? 8.153 3.693 7.692 1.00 96.75 99 VAL A C 1
ATOM 756 O O . VAL A 1 99 ? 7.684 4.726 7.217 1.00 96.75 99 VAL A O 1
ATOM 759 N N . LEU A 1 100 ? 9.069 2.970 7.061 1.00 96.50 100 LEU A N 1
ATOM 760 C CA . LEU A 1 100 ? 9.629 3.283 5.757 1.00 96.50 100 LEU A CA 1
ATOM 761 C C . LEU A 1 100 ? 9.042 2.343 4.703 1.00 96.50 100 LEU A C 1
ATOM 763 O O . LEU A 1 100 ? 9.101 1.125 4.852 1.00 96.50 100 LEU A O 1
ATOM 767 N N . ILE A 1 101 ? 8.507 2.912 3.625 1.00 96.62 101 ILE A N 1
ATOM 768 C CA . ILE A 1 101 ? 8.054 2.171 2.446 1.00 96.62 101 ILE A CA 1
ATOM 769 C C . ILE A 1 101 ? 9.014 2.496 1.308 1.00 96.62 101 ILE A C 1
ATOM 771 O O . ILE A 1 101 ? 9.215 3.665 0.985 1.00 96.62 101 ILE A O 1
ATOM 775 N N . GLU A 1 102 ? 9.586 1.468 0.694 1.00 95.56 102 GLU A N 1
ATOM 776 C CA . GLU A 1 102 ? 10.517 1.611 -0.421 1.00 95.56 102 GLU A CA 1
ATOM 777 C C . GLU A 1 102 ? 10.093 0.725 -1.586 1.00 95.56 102 GLU A C 1
ATOM 779 O O . GLU A 1 102 ? 9.647 -0.410 -1.418 1.00 95.56 102 GLU A O 1
ATOM 784 N N . THR A 1 103 ? 10.237 1.265 -2.791 1.00 94.81 103 THR A N 1
ATOM 785 C CA . THR A 1 103 ? 10.022 0.547 -4.044 1.00 94.81 103 THR A CA 1
ATOM 786 C C . THR A 1 103 ? 11.248 0.748 -4.913 1.00 94.81 103 THR A C 1
ATOM 788 O O . THR A 1 103 ? 11.612 1.887 -5.205 1.00 94.81 103 THR A O 1
ATOM 791 N N . SER A 1 104 ? 11.889 -0.339 -5.323 1.00 93.75 104 SER A N 1
ATOM 792 C CA . SER A 1 104 ? 13.078 -0.299 -6.176 1.00 93.75 104 SER A CA 1
ATOM 793 C C . SER A 1 104 ? 12.929 -1.272 -7.336 1.00 93.75 104 SER A C 1
ATOM 795 O O . SER A 1 104 ? 12.525 -2.418 -7.145 1.00 93.75 104 SER A O 1
ATOM 797 N N . MET A 1 105 ? 13.269 -0.833 -8.544 1.00 94.44 105 MET A N 1
ATOM 798 C CA . MET A 1 105 ? 13.331 -1.723 -9.697 1.00 94.44 105 MET A CA 1
ATOM 799 C C . MET A 1 105 ? 14.597 -2.573 -9.591 1.00 94.44 105 MET A C 1
ATOM 801 O O . MET A 1 105 ? 15.700 -2.041 -9.521 1.00 94.44 105 MET A O 1
ATOM 805 N N . GLN A 1 106 ? 14.431 -3.891 -9.537 1.00 95.06 106 GLN A N 1
ATOM 806 C CA . GLN A 1 106 ? 15.537 -4.846 -9.440 1.00 95.06 106 GLN A CA 1
ATOM 807 C C . GLN A 1 106 ? 15.969 -5.338 -10.818 1.00 95.06 106 GLN A C 1
ATOM 809 O O . GLN A 1 106 ? 17.133 -5.661 -11.035 1.00 95.06 106 GLN A O 1
ATOM 814 N N . TYR A 1 107 ? 15.014 -5.429 -11.741 1.00 95.31 107 TYR A N 1
ATOM 815 C CA . TYR A 1 107 ? 15.244 -5.963 -13.070 1.00 95.31 107 TYR A CA 1
ATOM 816 C C . TYR A 1 107 ? 14.235 -5.400 -14.065 1.00 95.31 107 TYR A C 1
ATOM 818 O O . TYR A 1 107 ? 13.061 -5.218 -13.736 1.00 95.31 107 TYR A O 1
ATOM 826 N N . GLU A 1 108 ? 14.690 -5.204 -15.294 1.00 94.75 108 GLU A N 1
ATOM 827 C CA . GLU A 1 108 ? 13.879 -4.786 -16.426 1.00 94.75 108 GLU A CA 1
ATOM 828 C C . GLU A 1 108 ? 14.340 -5.538 -17.678 1.00 94.75 108 GLU A C 1
ATOM 830 O O . GLU A 1 108 ? 15.537 -5.648 -17.940 1.00 94.75 108 GLU A O 1
ATOM 835 N N . ASP A 1 109 ? 13.381 -6.052 -18.444 1.00 93.69 109 ASP A N 1
ATOM 836 C CA . ASP A 1 109 ? 13.581 -6.507 -19.818 1.00 93.69 109 ASP A CA 1
ATOM 837 C C . ASP A 1 109 ? 12.517 -5.891 -20.747 1.00 93.69 109 ASP A C 1
ATOM 839 O O . ASP A 1 109 ? 11.748 -5.009 -20.351 1.00 93.69 109 ASP A O 1
ATOM 843 N N . GLU A 1 110 ? 12.478 -6.323 -22.007 1.00 89.44 110 GLU A N 1
ATOM 844 C CA . GLU A 1 110 ? 11.534 -5.811 -23.009 1.00 89.44 110 GLU A CA 1
ATOM 845 C C . GLU A 1 110 ? 10.058 -6.113 -22.680 1.00 89.44 110 GLU A C 1
ATOM 847 O O . GLU A 1 110 ? 9.172 -5.368 -23.093 1.00 89.44 110 GLU A O 1
ATOM 852 N N . LEU A 1 111 ? 9.767 -7.170 -21.914 1.00 90.12 111 LEU A N 1
ATOM 853 C CA . LEU A 1 111 ? 8.409 -7.680 -21.683 1.00 90.12 111 LEU A CA 1
ATOM 854 C C . LEU A 1 111 ? 7.939 -7.576 -20.226 1.00 90.12 111 LEU A C 1
ATOM 856 O O . LEU A 1 111 ? 6.738 -7.694 -19.955 1.00 90.12 111 LEU A O 1
ATOM 860 N N . LYS A 1 112 ? 8.839 -7.388 -19.262 1.00 92.56 112 LYS A N 1
ATOM 861 C CA . LYS A 1 112 ? 8.534 -7.349 -17.831 1.00 92.56 112 LYS A CA 1
ATOM 862 C C . LYS A 1 112 ? 9.533 -6.512 -17.039 1.00 92.56 112 LYS A C 1
ATOM 864 O O . LYS A 1 112 ? 10.692 -6.337 -17.391 1.00 92.56 112 LYS A O 1
ATOM 869 N N . GLU A 1 113 ? 9.066 -6.096 -15.876 1.00 94.94 113 GLU A N 1
ATOM 870 C CA . GLU A 1 113 ? 9.867 -5.513 -14.810 1.00 94.94 113 GLU A CA 1
ATOM 871 C C . GLU A 1 113 ? 9.659 -6.305 -13.529 1.00 94.94 113 GLU A C 1
ATOM 873 O O . GLU A 1 113 ? 8.584 -6.867 -13.286 1.00 94.94 113 GLU A O 1
ATOM 878 N N . ILE A 1 114 ? 10.686 -6.335 -12.691 1.00 95.69 114 ILE A N 1
ATOM 879 C CA . ILE A 1 114 ? 10.610 -6.873 -11.340 1.00 95.69 114 ILE A CA 1
ATOM 880 C C . ILE A 1 114 ? 10.979 -5.748 -10.387 1.00 95.69 114 ILE A C 1
ATOM 882 O O . ILE A 1 114 ? 12.091 -5.220 -10.418 1.00 95.69 114 ILE A O 1
ATOM 886 N N . HIS A 1 115 ? 10.030 -5.400 -9.528 1.00 96.56 115 HIS A N 1
ATOM 887 C CA . HIS A 1 115 ? 10.170 -4.359 -8.522 1.00 96.56 115 HIS A CA 1
ATOM 888 C C . HIS A 1 115 ? 10.157 -4.989 -7.140 1.00 96.56 115 HIS A C 1
ATOM 890 O O . HIS A 1 115 ? 9.262 -5.767 -6.825 1.00 96.56 115 HIS A O 1
ATOM 896 N N . ARG A 1 116 ? 11.115 -4.629 -6.295 1.00 97.25 116 ARG A N 1
ATOM 897 C CA . ARG A 1 116 ? 11.098 -4.969 -4.877 1.00 97.25 116 ARG A CA 1
ATOM 898 C C . ARG A 1 116 ? 10.370 -3.879 -4.115 1.00 97.25 116 ARG A C 1
ATOM 900 O O . ARG A 1 116 ? 10.817 -2.733 -4.094 1.00 97.25 116 ARG A O 1
ATOM 907 N N . VAL A 1 117 ? 9.269 -4.260 -3.482 1.00 97.69 117 VAL A N 1
ATOM 908 C CA . VAL A 1 117 ? 8.542 -3.435 -2.520 1.00 97.69 117 VAL A CA 1
ATOM 909 C C . VAL A 1 117 ? 8.940 -3.901 -1.127 1.00 97.69 117 VAL A C 1
ATOM 911 O O . VAL A 1 117 ? 8.879 -5.094 -0.839 1.00 97.69 117 VAL A O 1
ATOM 914 N N . SER A 1 118 ? 9.338 -2.987 -0.255 1.00 97.44 118 SER A N 1
ATOM 915 C CA . SER A 1 118 ? 9.660 -3.291 1.137 1.00 97.44 118 SER A CA 1
ATOM 916 C C . SER A 1 118 ? 8.983 -2.316 2.081 1.00 97.44 118 SER A C 1
ATOM 918 O O . SER A 1 118 ? 8.898 -1.121 1.804 1.00 97.44 118 SER A O 1
ATOM 920 N N . VAL A 1 119 ? 8.516 -2.839 3.212 1.00 98.06 119 VAL A N 1
ATOM 921 C CA . VAL A 1 119 ? 8.027 -2.036 4.333 1.00 98.06 119 VAL A CA 1
ATOM 922 C C . VAL A 1 119 ? 8.880 -2.375 5.550 1.00 98.06 119 VAL A C 1
ATOM 924 O O . VAL A 1 119 ? 9.011 -3.549 5.903 1.00 98.06 119 VAL A O 1
ATOM 927 N N . THR A 1 120 ? 9.476 -1.352 6.154 1.00 97.75 120 THR A N 1
ATOM 928 C CA . THR A 1 120 ? 10.403 -1.469 7.281 1.00 97.75 120 THR A CA 1
ATOM 929 C C . THR A 1 120 ? 9.881 -0.681 8.467 1.00 97.75 120 THR A C 1
ATOM 931 O O . THR A 1 120 ? 9.659 0.523 8.354 1.00 97.75 120 THR A O 1
ATOM 934 N N . ASP A 1 121 ? 9.733 -1.337 9.611 1.00 97.12 121 ASP A N 1
ATOM 935 C CA . ASP A 1 121 ? 9.557 -0.655 10.889 1.00 97.12 121 ASP A CA 1
ATOM 936 C C . ASP A 1 121 ? 10.924 -0.206 11.411 1.00 97.12 121 ASP A C 1
ATOM 938 O O . ASP A 1 121 ? 11.787 -1.037 11.698 1.00 97.12 121 ASP A O 1
ATOM 942 N N . LEU A 1 122 ? 11.136 1.107 11.501 1.00 96.69 122 LEU A N 1
ATOM 943 C CA . LEU A 1 122 ? 12.427 1.688 11.870 1.00 96.69 122 LEU A CA 1
ATOM 944 C C . LEU A 1 122 ? 12.716 1.567 13.370 1.00 96.69 122 LEU A C 1
ATOM 946 O O . LEU A 1 122 ? 13.878 1.621 13.762 1.00 96.69 122 LEU A O 1
ATOM 950 N N . GLU A 1 123 ? 11.693 1.397 14.212 1.00 94.88 123 GLU A N 1
ATOM 951 C CA . GLU A 1 123 ? 11.895 1.227 15.657 1.00 94.88 123 GLU A CA 1
ATOM 952 C C . GLU A 1 123 ? 12.306 -0.199 16.017 1.00 94.88 123 GLU A C 1
ATOM 954 O O . GLU A 1 123 ? 13.244 -0.396 16.787 1.00 94.88 123 GLU A O 1
ATOM 959 N N . SER A 1 124 ? 11.634 -1.201 15.442 1.00 93.75 124 SER A N 1
ATOM 960 C CA . SER A 1 124 ? 11.974 -2.610 15.667 1.00 93.75 124 SER A CA 1
ATOM 961 C C . SER A 1 124 ? 13.043 -3.136 14.707 1.00 93.75 124 SER A C 1
ATOM 963 O O . SER A 1 124 ? 13.506 -4.263 14.878 1.00 93.75 124 SER A O 1
ATOM 965 N N . ASN A 1 125 ? 13.405 -2.357 13.680 1.00 94.62 125 ASN A N 1
ATOM 966 C CA . ASN A 1 125 ? 14.304 -2.745 12.592 1.00 94.62 125 ASN A CA 1
ATOM 967 C C . ASN A 1 125 ? 13.870 -4.053 11.895 1.00 94.62 125 ASN A C 1
ATOM 969 O O . ASN A 1 125 ? 14.679 -4.938 11.614 1.00 94.62 125 ASN A O 1
ATOM 973 N N . VAL A 1 126 ? 12.563 -4.201 11.648 1.00 96.00 126 VAL A N 1
ATOM 974 C CA . VAL A 1 126 ? 11.993 -5.360 10.941 1.00 96.00 126 VAL A CA 1
ATOM 975 C C . VAL A 1 126 ? 11.586 -4.938 9.538 1.00 96.00 126 VAL A C 1
ATOM 977 O O . VAL A 1 126 ? 10.772 -4.032 9.371 1.00 96.00 126 VAL A O 1
ATOM 980 N N . THR A 1 127 ? 12.110 -5.634 8.529 1.00 97.19 127 THR A N 1
ATOM 981 C CA . THR A 1 127 ? 11.810 -5.385 7.115 1.00 97.19 127 THR A CA 1
ATOM 982 C C . THR A 1 127 ? 11.106 -6.579 6.490 1.00 97.19 127 THR A C 1
ATOM 984 O O . THR A 1 127 ? 11.614 -7.700 6.527 1.00 97.19 127 THR A O 1
ATOM 987 N N . TYR A 1 128 ? 9.979 -6.325 5.827 1.00 97.75 128 TYR A N 1
ATOM 988 C CA . TYR A 1 128 ? 9.321 -7.305 4.969 1.00 97.75 128 TYR A CA 1
ATOM 989 C C . TYR A 1 128 ? 9.460 -6.898 3.497 1.00 97.75 128 TYR A C 1
ATOM 991 O O . TYR A 1 128 ? 8.860 -5.900 3.092 1.00 97.75 128 TYR A O 1
ATOM 999 N N . PRO A 1 129 ? 10.230 -7.645 2.687 1.00 97.25 129 PRO A N 1
ATOM 1000 C CA . PRO A 1 129 ? 10.308 -7.444 1.246 1.00 97.25 129 PRO A CA 1
ATOM 1001 C C . PRO A 1 129 ? 9.316 -8.337 0.487 1.00 97.25 129 PRO A C 1
ATOM 1003 O O . PRO A 1 129 ? 8.988 -9.445 0.915 1.00 97.25 129 PRO A O 1
ATOM 1006 N N . MET A 1 130 ? 8.889 -7.882 -0.688 1.00 97.19 130 MET A N 1
ATOM 1007 C CA . MET A 1 130 ? 8.190 -8.690 -1.682 1.00 97.19 130 MET A CA 1
ATOM 1008 C C . MET A 1 130 ? 8.555 -8.235 -3.093 1.00 97.19 130 MET A C 1
ATOM 1010 O O . MET A 1 130 ? 8.515 -7.044 -3.403 1.00 97.19 130 MET A O 1
ATOM 1014 N N . ASP A 1 131 ? 8.854 -9.201 -3.957 1.00 96.75 131 ASP A N 1
ATOM 1015 C CA . ASP A 1 131 ? 9.136 -8.946 -5.365 1.00 96.75 131 ASP A CA 1
ATOM 1016 C C . ASP A 1 131 ? 7.847 -9.023 -6.186 1.00 96.75 131 ASP A C 1
ATOM 1018 O O . ASP A 1 131 ? 7.098 -10.001 -6.148 1.00 96.75 131 ASP A O 1
ATOM 1022 N N . VAL A 1 132 ? 7.589 -7.960 -6.936 1.00 96.12 132 VAL A N 1
ATOM 1023 C CA . VAL A 1 132 ? 6.399 -7.752 -7.751 1.00 96.12 132 VAL A CA 1
ATOM 1024 C C . VAL A 1 132 ? 6.812 -7.760 -9.212 1.00 96.12 132 VAL A C 1
ATOM 1026 O O . VAL A 1 132 ? 7.553 -6.892 -9.673 1.00 96.12 132 VAL A O 1
ATOM 1029 N N . LYS A 1 133 ? 6.296 -8.732 -9.961 1.00 95.88 133 LYS A N 1
ATOM 1030 C CA . LYS A 1 133 ? 6.472 -8.804 -11.411 1.00 95.88 133 LYS A CA 1
ATOM 1031 C C . LYS A 1 133 ? 5.386 -7.986 -12.109 1.00 95.88 133 LYS A C 1
ATOM 1033 O O . LYS A 1 133 ? 4.202 -8.283 -11.961 1.00 95.88 133 LYS A O 1
ATOM 1038 N N . VAL A 1 134 ? 5.791 -7.012 -12.914 1.00 94.62 134 VAL A N 1
ATOM 1039 C CA . VAL A 1 134 ? 4.909 -6.197 -13.758 1.00 94.62 134 VAL A CA 1
ATOM 1040 C C . VAL A 1 134 ? 5.150 -6.586 -15.215 1.00 94.62 134 VAL A C 1
ATOM 1042 O O . VAL A 1 134 ? 6.284 -6.543 -15.676 1.00 94.62 134 VAL A O 1
ATOM 1045 N N . SER A 1 135 ? 4.117 -6.996 -15.954 1.00 93.50 135 SER A N 1
ATOM 1046 C CA . SER A 1 135 ? 4.244 -7.251 -17.396 1.00 93.50 135 SER A CA 1
ATOM 1047 C C . SE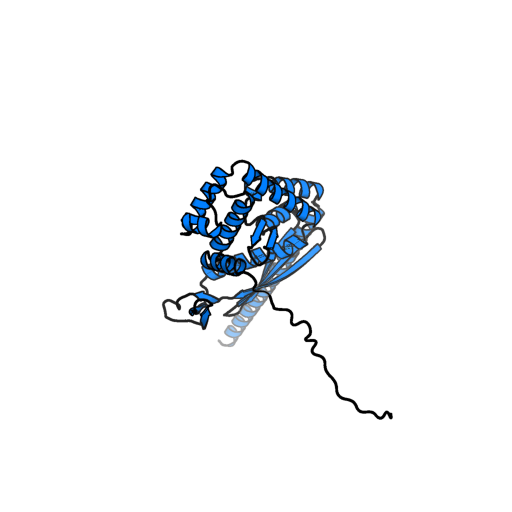R A 1 135 ? 4.031 -5.970 -18.207 1.00 93.50 135 SER A C 1
ATOM 1049 O O . SER A 1 135 ? 3.018 -5.288 -18.035 1.00 93.50 135 SER A O 1
ATOM 1051 N N . LYS A 1 136 ? 4.935 -5.699 -19.156 1.00 93.56 136 LYS A N 1
ATOM 1052 C CA . LYS A 1 136 ? 4.858 -4.610 -20.149 1.00 93.56 136 LYS A CA 1
ATOM 1053 C C . LYS A 1 136 ? 3.896 -4.918 -21.302 1.00 93.56 136 LYS A C 1
ATOM 1055 O O . LYS A 1 136 ? 3.988 -4.347 -22.380 1.00 93.56 136 LYS A O 1
ATOM 1060 N N . THR A 1 137 ? 2.965 -5.842 -21.091 1.00 92.25 137 THR A N 1
ATOM 1061 C CA . THR A 1 137 ? 2.010 -6.296 -22.104 1.00 92.25 137 THR A CA 1
ATOM 1062 C C . THR A 1 137 ? 0.594 -6.164 -21.579 1.00 92.25 137 THR A C 1
ATOM 1064 O O . THR A 1 137 ? 0.331 -6.564 -20.445 1.00 92.25 137 THR A O 1
ATOM 1067 N N .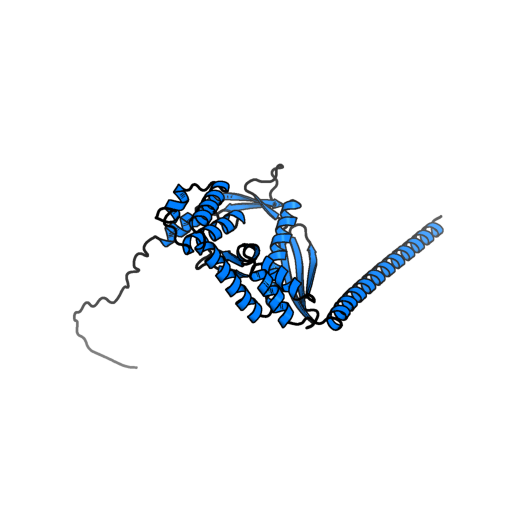 VAL A 1 138 ? -0.342 -5.669 -22.379 1.00 91.12 138 VAL A N 1
ATOM 1068 C CA . VAL A 1 138 ? -1.776 -5.590 -22.059 1.00 91.12 138 VAL A CA 1
ATOM 1069 C C . VAL A 1 138 ? -2.591 -6.462 -22.996 1.00 91.12 138 VAL A C 1
ATOM 1071 O O . VAL A 1 138 ? -2.208 -6.700 -24.136 1.00 91.12 138 VAL A O 1
ATOM 1074 N N . GLU A 1 139 ? -3.729 -6.935 -22.505 1.00 90.75 139 GLU A N 1
ATOM 1075 C CA . GLU A 1 139 ? -4.704 -7.639 -23.325 1.00 90.75 139 GLU A CA 1
ATOM 1076 C C . GLU A 1 139 ? -5.737 -6.644 -23.858 1.00 90.75 139 GLU A C 1
ATOM 1078 O O . GLU A 1 139 ? -6.339 -5.894 -23.088 1.00 90.75 139 GLU A O 1
ATOM 1083 N N . ARG A 1 140 ? -5.948 -6.635 -25.176 1.00 89.50 140 ARG A N 1
ATOM 1084 C CA . ARG A 1 140 ? -6.927 -5.781 -25.860 1.00 89.50 140 ARG A CA 1
ATOM 1085 C C . ARG A 1 140 ? -7.813 -6.610 -26.790 1.00 89.50 140 ARG A C 1
ATOM 1087 O O . ARG A 1 140 ? -7.443 -7.689 -27.245 1.00 89.50 140 ARG A O 1
ATOM 1094 N N . SER A 1 141 ? -9.014 -6.112 -27.075 1.00 88.31 141 SER A N 1
ATOM 1095 C CA . SER A 1 141 ? -9.969 -6.762 -27.992 1.00 88.31 141 SER A CA 1
ATOM 1096 C C . SER A 1 141 ? -9.616 -6.584 -29.471 1.00 88.31 141 SER A C 1
ATOM 1098 O O . SER A 1 141 ? -10.208 -7.233 -30.331 1.00 88.31 141 SER A O 1
ATOM 1100 N N . LYS A 1 142 ? -8.662 -5.699 -29.763 1.00 88.31 142 LYS A N 1
ATOM 1101 C CA . LYS A 1 142 ? -8.118 -5.421 -31.088 1.00 88.31 142 LYS A CA 1
ATOM 1102 C C . LYS A 1 142 ? -6.587 -5.392 -31.001 1.00 88.31 142 LYS A C 1
ATOM 1104 O O . LYS A 1 142 ? -6.072 -5.094 -29.918 1.00 88.31 142 LYS A O 1
ATOM 1109 N N . PRO A 1 143 ? -5.878 -5.683 -32.102 1.00 88.00 143 PRO A N 1
ATOM 1110 C CA . PRO A 1 143 ? -4.448 -5.403 -32.202 1.00 88.00 143 PRO A CA 1
ATOM 1111 C C . PRO A 1 143 ? -4.171 -3.890 -32.097 1.00 88.00 143 PRO A C 1
ATOM 1113 O O . PRO A 1 143 ? -5.107 -3.087 -32.042 1.00 88.00 143 PRO A O 1
ATOM 1116 N N . MET A 1 144 ? -2.891 -3.507 -32.052 1.00 86.38 144 MET A N 1
ATOM 1117 C CA . MET A 1 144 ? -2.476 -2.103 -32.189 1.00 86.38 144 MET A CA 1
ATOM 1118 C C . MET A 1 144 ? -2.985 -1.498 -33.510 1.00 86.38 144 MET A C 1
ATOM 1120 O O . MET A 1 144 ? -3.370 -2.225 -34.428 1.00 86.38 144 MET A O 1
ATOM 1124 N N . ASP A 1 145 ? -2.968 -0.167 -33.619 1.00 84.94 145 ASP A N 1
ATOM 1125 C CA . ASP A 1 145 ? -3.439 0.549 -34.817 1.00 84.94 145 ASP A CA 1
ATOM 1126 C C . ASP A 1 145 ? -2.652 0.167 -36.088 1.00 84.94 145 ASP A C 1
ATOM 1128 O O . ASP A 1 145 ? -3.189 0.210 -37.193 1.00 84.94 145 ASP A O 1
ATOM 1132 N N . ASP A 1 146 ? -1.402 -0.272 -35.928 1.00 85.25 146 ASP A N 1
ATOM 1133 C CA . ASP A 1 146 ? -0.530 -0.803 -36.984 1.00 85.25 146 ASP A CA 1
A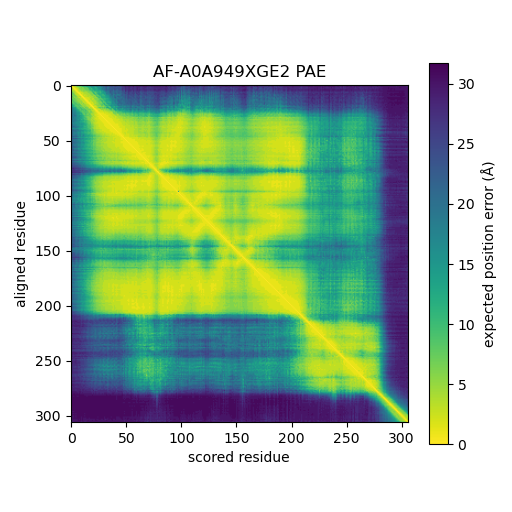TOM 1134 C C . ASP A 1 146 ? -0.749 -2.304 -37.278 1.00 85.25 146 ASP A C 1
ATOM 1136 O O . ASP A 1 146 ? -0.093 -2.880 -38.146 1.00 85.25 146 ASP A O 1
ATOM 1140 N N . GLY A 1 147 ? -1.669 -2.953 -36.561 1.00 82.62 147 GLY A N 1
ATOM 1141 C CA . GLY A 1 147 ? -1.966 -4.379 -36.666 1.00 82.62 147 GLY A CA 1
ATOM 1142 C C . GLY A 1 147 ? -1.018 -5.294 -35.885 1.00 82.62 147 GLY A C 1
ATOM 1143 O O . GLY A 1 147 ? -1.196 -6.512 -35.938 1.00 82.62 147 GLY A O 1
ATOM 1144 N N . THR A 1 148 ? -0.041 -4.760 -35.145 1.00 86.38 148 THR A N 1
ATOM 1145 C CA . THR A 1 148 ? 0.918 -5.574 -34.386 1.00 86.38 148 THR A CA 1
ATOM 1146 C C . THR A 1 148 ? 0.302 -6.169 -33.114 1.00 86.38 148 THR A C 1
ATOM 1148 O O . THR A 1 148 ? -0.526 -5.562 -32.425 1.00 86.38 148 THR A O 1
ATOM 1151 N N . PHE A 1 149 ? 0.695 -7.407 -32.800 1.00 89.19 149 PHE A N 1
ATOM 1152 C CA . PHE A 1 149 ? 0.359 -8.111 -31.562 1.00 89.19 149 PHE A CA 1
ATOM 1153 C C . PHE A 1 149 ? 1.393 -9.209 -31.273 1.00 89.19 149 PHE A C 1
ATOM 1155 O O . PHE A 1 149 ? 2.033 -9.731 -32.181 1.00 89.19 149 PHE A O 1
ATOM 1162 N N . ILE A 1 150 ? 1.548 -9.568 -29.999 1.00 89.94 150 ILE A N 1
ATOM 1163 C CA . ILE A 1 150 ? 2.493 -10.588 -29.522 1.00 89.94 150 ILE A CA 1
ATOM 1164 C C . ILE A 1 150 ? 1.859 -11.979 -29.588 1.00 89.94 150 ILE A C 1
ATOM 1166 O O . ILE A 1 150 ? 2.471 -12.939 -30.049 1.00 89.94 150 ILE A O 1
ATOM 1170 N N . SER A 1 151 ? 0.626 -12.110 -29.100 1.00 90.19 151 SER A N 1
ATOM 1171 C CA . SER A 1 151 ? -0.103 -13.379 -29.090 1.00 90.19 151 SER A CA 1
ATOM 1172 C C . SER A 1 151 ? -1.608 -13.151 -29.137 1.00 90.19 151 SER A C 1
ATOM 1174 O O . SER A 1 151 ? -2.091 -12.077 -28.779 1.00 90.19 151 SER A O 1
ATOM 1176 N N . VAL A 1 152 ? -2.352 -14.169 -29.572 1.00 92.62 152 VAL A N 1
ATOM 1177 C CA . VAL A 1 152 ? -3.820 -14.164 -29.572 1.00 92.62 152 VAL A CA 1
ATOM 1178 C C . VAL A 1 152 ? -4.312 -15.367 -28.795 1.00 92.62 152 VAL A C 1
ATOM 1180 O O . VAL A 1 152 ? -3.832 -16.482 -28.996 1.00 92.62 152 VAL A O 1
ATOM 1183 N N . ARG A 1 153 ? -5.296 -15.148 -27.927 1.00 92.06 153 ARG A N 1
ATOM 1184 C CA . ARG A 1 153 ? -6.034 -16.219 -27.257 1.00 92.06 153 ARG A CA 1
ATOM 1185 C C . ARG A 1 153 ? -7.530 -15.970 -27.341 1.00 92.06 153 ARG A C 1
ATOM 1187 O O . ARG A 1 153 ? -7.969 -14.826 -27.411 1.00 92.06 153 ARG A O 1
ATOM 1194 N N . THR A 1 154 ? -8.318 -17.031 -27.269 1.00 89.94 154 THR A N 1
ATOM 1195 C CA . THR A 1 154 ? -9.774 -16.920 -27.150 1.00 89.94 154 THR A CA 1
ATOM 1196 C C . THR A 1 154 ? -10.144 -16.794 -25.675 1.00 89.94 154 THR A C 1
ATOM 1198 O O . THR A 1 154 ? -9.701 -17.594 -24.850 1.00 89.94 154 THR A O 1
ATOM 1201 N N . ASN A 1 155 ? -10.917 -15.770 -25.315 1.00 89.38 155 ASN A N 1
ATOM 1202 C CA . ASN A 1 155 ? -11.427 -15.633 -23.951 1.00 89.38 155 ASN A CA 1
ATOM 1203 C C . ASN A 1 155 ? -12.629 -16.560 -23.695 1.00 89.38 155 ASN A C 1
ATOM 1205 O O . ASN A 1 155 ? -13.134 -17.223 -24.600 1.00 89.38 155 ASN A O 1
ATOM 1209 N N . SER A 1 156 ? -13.132 -16.569 -22.460 1.00 83.62 156 SER A N 1
ATOM 1210 C CA . SER A 1 156 ? -14.327 -17.332 -22.062 1.00 83.62 156 SER A CA 1
ATOM 1211 C C . SER A 1 156 ? -15.598 -16.963 -22.841 1.00 83.62 156 SER A C 1
ATOM 1213 O O . SER A 1 156 ? -16.550 -17.733 -22.852 1.00 83.62 156 SER A O 1
ATOM 1215 N N . TYR A 1 157 ? -15.615 -15.817 -23.528 1.00 80.88 157 TYR A N 1
ATOM 1216 C CA . TYR A 1 157 ? -16.722 -15.362 -24.370 1.00 80.88 157 TYR A CA 1
ATOM 1217 C C . TYR A 1 157 ? -16.562 -15.753 -25.847 1.00 80.88 157 TYR A C 1
ATOM 1219 O O . TYR A 1 157 ? -17.297 -15.241 -26.692 1.00 80.88 157 TYR A O 1
ATOM 1227 N N . GLY A 1 158 ? -15.580 -16.595 -26.185 1.00 86.69 158 GLY A N 1
ATOM 1228 C CA . GLY A 1 158 ? -15.321 -17.008 -27.564 1.00 86.69 158 GLY A CA 1
ATOM 1229 C C . GLY A 1 158 ? -14.730 -15.904 -28.448 1.00 86.69 158 GLY A C 1
ATOM 1230 O O . GLY A 1 158 ? -14.662 -16.071 -29.663 1.00 86.69 158 GLY A O 1
ATOM 1231 N N . LYS A 1 159 ? -14.310 -14.768 -27.872 1.00 87.81 159 LYS A N 1
ATOM 1232 C CA . LYS A 1 159 ? -13.746 -13.637 -28.621 1.00 87.81 159 LYS A CA 1
ATOM 1233 C C . LYS A 1 159 ? -12.216 -13.691 -28.618 1.00 87.81 159 LYS A C 1
ATOM 1235 O O . LYS A 1 159 ? -11.638 -14.007 -27.571 1.00 87.81 159 LYS A O 1
ATOM 1240 N N . PRO A 1 160 ? -11.554 -13.353 -29.740 1.00 90.12 160 PRO A N 1
ATOM 1241 C CA . PRO A 1 160 ? -10.107 -13.210 -29.763 1.00 90.12 160 PRO A CA 1
ATOM 1242 C C . PRO A 1 160 ? -9.687 -12.017 -28.899 1.00 90.12 160 PRO A C 1
ATOM 1244 O O . PRO A 1 160 ? -10.297 -10.947 -28.936 1.00 90.12 160 PRO A O 1
ATOM 1247 N N . VAL A 1 161 ? -8.645 -12.224 -28.107 1.00 92.75 161 VAL A N 1
ATOM 1248 C CA . VAL A 1 161 ? -7.985 -11.222 -27.276 1.00 92.75 161 VAL A CA 1
ATOM 1249 C C . VAL A 1 161 ? -6.514 -11.214 -27.656 1.00 92.75 161 VAL A C 1
ATOM 1251 O O . VAL A 1 161 ? -5.875 -12.266 -27.712 1.00 92.75 161 VAL A O 1
ATOM 1254 N N . TYR A 1 162 ? -6.001 -10.022 -27.931 1.00 91.56 162 TYR A N 1
ATOM 1255 C CA . TYR A 1 162 ? -4.656 -9.774 -28.422 1.00 91.56 162 TYR A CA 1
ATOM 1256 C C . TYR A 1 162 ? -3.789 -9.279 -27.270 1.00 91.56 162 TYR A C 1
ATOM 1258 O O . TYR A 1 162 ? -4.129 -8.299 -26.606 1.00 91.56 162 TYR A O 1
ATOM 1266 N N . THR A 1 163 ? -2.660 -9.936 -27.043 1.00 92.31 163 THR A N 1
ATOM 1267 C CA . THR A 1 163 ? -1.607 -9.432 -26.162 1.00 92.31 163 THR A CA 1
ATOM 1268 C C . THR A 1 163 ? -0.767 -8.446 -26.958 1.00 92.31 163 THR A C 1
ATOM 1270 O O . THR A 1 163 ? -0.149 -8.832 -27.947 1.00 92.31 163 THR A O 1
ATOM 1273 N N . VAL A 1 164 ? -0.729 -7.188 -26.541 1.00 92.06 164 VAL A N 1
ATOM 1274 C CA . VAL A 1 164 ? 0.049 -6.116 -27.181 1.00 92.06 164 VAL A CA 1
ATOM 1275 C C . VAL A 1 164 ? 0.986 -5.471 -26.162 1.00 92.06 164 VAL A C 1
ATOM 1277 O O . VAL A 1 164 ? 0.810 -5.660 -24.956 1.00 92.06 164 VAL A O 1
ATOM 1280 N N . LEU A 1 165 ? 1.986 -4.718 -26.622 1.00 91.12 165 LEU A N 1
ATOM 1281 C CA . LEU A 1 165 ? 2.822 -3.916 -25.726 1.00 91.12 165 LEU A CA 1
ATOM 1282 C C . LEU A 1 165 ? 1.976 -2.833 -25.041 1.00 91.12 165 LEU A C 1
ATOM 1284 O O . LEU A 1 165 ? 1.102 -2.224 -25.657 1.00 91.12 165 LEU A O 1
ATOM 1288 N N . ALA A 1 166 ? 2.207 -2.645 -23.745 1.00 89.44 166 ALA A N 1
ATOM 1289 C CA . ALA A 1 166 ? 1.556 -1.618 -22.945 1.00 89.44 166 ALA A CA 1
ATOM 1290 C C . ALA A 1 166 ? 2.105 -0.239 -23.326 1.00 89.44 166 ALA A C 1
ATOM 1292 O O . ALA A 1 166 ? 3.310 -0.094 -23.522 1.00 89.44 166 ALA A O 1
ATOM 1293 N N . ASN A 1 167 ? 1.232 0.766 -23.396 1.00 89.88 167 ASN A N 1
ATOM 1294 C CA . ASN A 1 167 ? 1.684 2.154 -23.422 1.00 89.88 167 ASN A CA 1
ATOM 1295 C C . ASN A 1 167 ? 2.078 2.614 -22.003 1.00 89.88 167 ASN A C 1
ATOM 1297 O O . ASN A 1 167 ? 1.894 1.887 -21.019 1.00 89.88 167 ASN A O 1
ATOM 1301 N N . ASP A 1 168 ? 2.605 3.831 -21.896 1.00 89.62 168 ASP A N 1
ATOM 1302 C CA . ASP A 1 168 ? 3.087 4.371 -20.621 1.00 89.62 168 ASP A CA 1
ATOM 1303 C C . ASP A 1 168 ? 1.974 4.479 -19.566 1.00 89.62 168 ASP A C 1
ATOM 1305 O O . ASP A 1 168 ? 2.198 4.140 -18.402 1.00 89.62 168 ASP A O 1
ATOM 1309 N N . ASP A 1 169 ? 0.759 4.862 -19.968 1.00 89.44 169 ASP A N 1
ATOM 1310 C CA . ASP A 1 169 ? -0.399 4.973 -19.070 1.00 89.44 169 ASP A CA 1
ATOM 1311 C C . ASP A 1 169 ? -0.853 3.606 -18.534 1.00 89.44 169 ASP A C 1
ATOM 1313 O O . ASP A 1 169 ? -1.118 3.445 -17.338 1.00 89.44 169 ASP A O 1
ATOM 1317 N N . ASP A 1 170 ? -0.914 2.590 -19.398 1.00 89.50 170 ASP A N 1
ATOM 1318 C CA . ASP A 1 170 ? -1.238 1.212 -19.028 1.00 89.50 170 ASP A CA 1
ATOM 1319 C C . ASP A 1 170 ? -0.220 0.676 -18.017 1.00 89.50 170 ASP A C 1
ATOM 1321 O O . ASP A 1 170 ? -0.580 0.040 -17.018 1.00 89.50 170 ASP A O 1
ATOM 1325 N N . LEU A 1 171 ? 1.064 0.935 -18.271 1.00 91.38 171 LEU A N 1
ATOM 1326 C CA . LEU A 1 171 ? 2.153 0.489 -17.417 1.00 91.38 171 LEU A CA 1
ATOM 1327 C C . LEU A 1 171 ? 2.139 1.217 -16.068 1.00 91.38 171 LEU A C 1
ATOM 1329 O O . LEU A 1 171 ? 2.279 0.566 -15.031 1.00 91.38 171 LEU A O 1
ATOM 1333 N N . LEU A 1 172 ? 1.899 2.532 -16.058 1.00 91.94 172 LEU A N 1
ATOM 1334 C CA . LEU A 1 172 ? 1.754 3.333 -14.841 1.00 91.94 172 LEU A CA 1
ATOM 1335 C C . LEU A 1 172 ? 0.615 2.807 -13.959 1.00 91.94 172 LEU A C 1
ATOM 1337 O O . LEU A 1 172 ? 0.823 2.538 -12.772 1.00 91.94 172 LEU A O 1
ATOM 1341 N N . ASN A 1 173 ? -0.563 2.584 -14.544 1.00 90.88 173 ASN A N 1
ATOM 1342 C CA . ASN A 1 173 ? -1.729 2.068 -13.829 1.00 90.88 173 ASN A CA 1
ATOM 1343 C C . ASN A 1 173 ? -1.480 0.660 -13.268 1.00 90.88 173 ASN A C 1
ATOM 1345 O O . ASN A 1 173 ? -1.807 0.375 -12.112 1.00 90.88 173 ASN A O 1
ATOM 1349 N N . LYS A 1 174 ? -0.841 -0.221 -14.049 1.00 91.56 174 LYS A N 1
ATOM 1350 C CA . LYS A 1 174 ? -0.474 -1.573 -13.602 1.00 91.56 174 LYS A CA 1
ATOM 1351 C C . LYS A 1 174 ? 0.529 -1.569 -12.461 1.00 91.56 174 LYS A C 1
ATOM 1353 O O . LYS A 1 174 ? 0.314 -2.275 -11.473 1.00 91.56 174 LYS A O 1
ATOM 1358 N N . ARG A 1 17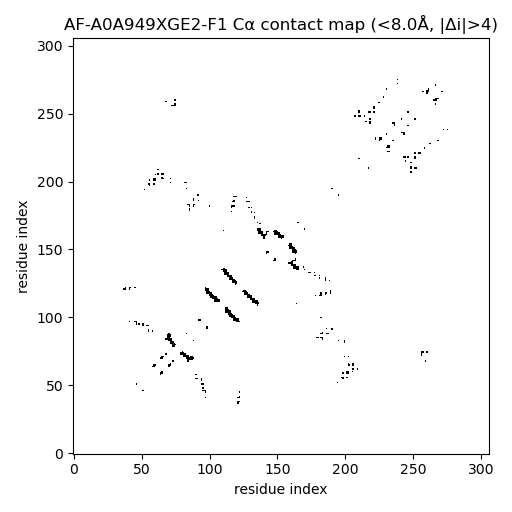5 ? 1.610 -0.791 -12.589 1.00 92.81 175 ARG A N 1
ATOM 1359 C CA . ARG A 1 175 ? 2.621 -0.630 -11.535 1.00 92.81 175 ARG A CA 1
ATOM 1360 C C . ARG A 1 175 ? 1.955 -0.134 -10.256 1.00 92.81 175 ARG A C 1
ATOM 1362 O O . ARG A 1 175 ? 2.082 -0.788 -9.225 1.00 92.81 175 ARG A O 1
ATOM 1369 N N . GLY A 1 176 ? 1.170 0.942 -10.344 1.00 93.06 176 GLY A N 1
ATOM 1370 C CA . GLY A 1 176 ? 0.452 1.515 -9.206 1.00 93.06 176 GLY A CA 1
ATOM 1371 C C . GLY A 1 176 ? -0.443 0.495 -8.501 1.00 93.06 176 GLY A C 1
ATOM 1372 O O . GLY A 1 176 ? -0.305 0.278 -7.298 1.00 93.06 176 GLY A O 1
ATOM 1373 N N . ALA A 1 177 ? -1.294 -0.213 -9.248 1.00 91.81 177 ALA A N 1
ATOM 1374 C CA . ALA A 1 177 ? -2.193 -1.215 -8.679 1.00 91.81 177 ALA A CA 1
ATOM 1375 C C . ALA A 1 177 ? -1.444 -2.368 -7.987 1.00 91.81 177 ALA A C 1
ATOM 1377 O O . ALA A 1 177 ? -1.852 -2.825 -6.913 1.00 91.81 177 ALA A O 1
ATOM 1378 N N . LEU A 1 178 ? -0.350 -2.853 -8.584 1.00 94.88 178 LEU A N 1
ATOM 1379 C CA . LEU A 1 178 ? 0.453 -3.932 -8.011 1.00 94.88 178 LEU A CA 1
ATOM 1380 C C . LEU A 1 178 ? 1.239 -3.468 -6.777 1.00 94.88 178 LEU A C 1
ATOM 1382 O O . LEU A 1 178 ? 1.269 -4.189 -5.779 1.00 94.88 178 LEU A O 1
ATOM 1386 N N . PHE A 1 179 ? 1.800 -2.257 -6.794 1.00 95.69 179 PHE A N 1
ATOM 1387 C CA . PHE A 1 179 ? 2.501 -1.685 -5.642 1.00 95.69 179 PHE A CA 1
ATOM 1388 C C . PHE A 1 179 ? 1.550 -1.437 -4.477 1.00 95.69 179 PHE A C 1
ATOM 1390 O O . PHE A 1 179 ? 1.858 -1.834 -3.359 1.00 95.69 179 PHE A O 1
ATOM 1397 N N . SER A 1 180 ? 0.355 -0.893 -4.716 1.00 94.94 180 SER A N 1
ATOM 1398 C CA . SER A 1 180 ? -0.661 -0.733 -3.671 1.00 94.94 180 SER A CA 1
ATOM 1399 C C . SER A 1 180 ? -1.055 -2.072 -3.038 1.00 94.94 180 SER A C 1
ATOM 1401 O O . SER A 1 180 ? -1.149 -2.178 -1.816 1.00 94.94 180 SER A O 1
ATOM 1403 N N . LYS A 1 181 ? -1.232 -3.136 -3.835 1.00 94.19 181 LYS A N 1
ATOM 1404 C CA . LYS A 1 181 ? -1.510 -4.487 -3.307 1.00 94.19 181 LYS A CA 1
ATOM 1405 C C . LYS A 1 181 ? -0.332 -5.038 -2.496 1.00 94.19 181 LYS A C 1
ATOM 1407 O O . LYS A 1 181 ? -0.543 -5.679 -1.462 1.00 94.19 181 LYS A O 1
ATOM 1412 N N . ALA A 1 182 ? 0.892 -4.763 -2.937 1.00 96.88 182 ALA A N 1
ATOM 1413 C CA . ALA A 1 182 ? 2.105 -5.176 -2.250 1.00 96.88 182 ALA A CA 1
ATOM 1414 C C . ALA A 1 182 ? 2.300 -4.466 -0.911 1.00 96.88 182 ALA A C 1
ATOM 1416 O O . ALA A 1 182 ? 2.440 -5.128 0.116 1.00 96.88 182 ALA A O 1
ATOM 1417 N N . ILE A 1 183 ? 2.207 -3.137 -0.906 1.00 97.12 183 ILE A N 1
ATOM 1418 C CA . ILE A 1 183 ? 2.286 -2.304 0.296 1.00 97.12 183 ILE A CA 1
ATOM 1419 C C . ILE A 1 183 ? 1.200 -2.707 1.289 1.00 97.12 183 ILE A C 1
ATOM 1421 O O . ILE A 1 183 ? 1.496 -2.845 2.468 1.00 97.12 183 ILE A O 1
ATOM 1425 N N . ARG A 1 184 ? -0.034 -2.972 0.834 1.00 96.81 184 ARG A N 1
ATOM 1426 C CA . ARG A 1 184 ? -1.100 -3.479 1.709 1.00 96.81 184 ARG A CA 1
ATOM 1427 C C . ARG A 1 184 ? -0.673 -4.773 2.403 1.00 96.81 184 ARG A C 1
ATOM 1429 O O . ARG A 1 184 ? -0.785 -4.888 3.616 1.00 96.81 184 ARG A O 1
ATOM 1436 N N . THR A 1 185 ? -0.201 -5.745 1.628 1.00 96.88 185 THR A N 1
ATOM 1437 C CA . THR A 1 185 ? 0.169 -7.073 2.140 1.00 96.88 185 THR A CA 1
ATOM 1438 C C . THR A 1 185 ? 1.301 -6.984 3.161 1.00 96.88 185 THR A C 1
ATOM 1440 O O . THR A 1 185 ? 1.239 -7.626 4.203 1.00 96.88 185 THR A O 1
ATOM 1443 N N . LEU A 1 186 ? 2.315 -6.165 2.883 1.00 97.69 186 LEU A N 1
ATOM 1444 C CA . LEU A 1 186 ? 3.466 -5.978 3.762 1.00 97.69 186 LEU A CA 1
ATOM 1445 C C . LEU A 1 186 ? 3.134 -5.105 4.979 1.00 97.69 186 LEU A C 1
ATOM 1447 O O . LEU A 1 186 ? 3.530 -5.429 6.092 1.00 97.69 186 LEU A O 1
ATOM 1451 N N . GLY A 1 187 ? 2.361 -4.037 4.792 1.00 96.88 187 GLY A N 1
ATOM 1452 C CA . GLY A 1 187 ? 1.953 -3.126 5.858 1.00 96.88 187 GLY A CA 1
ATOM 1453 C C . GLY A 1 187 ? 1.062 -3.793 6.904 1.00 96.88 187 GLY A C 1
ATOM 1454 O O . GLY A 1 187 ? 1.270 -3.574 8.093 1.00 96.88 187 GLY A O 1
ATOM 1455 N N . LEU A 1 188 ? 0.158 -4.696 6.503 1.00 97.12 188 LEU A N 1
ATOM 1456 C CA . LEU A 1 188 ? -0.627 -5.507 7.450 1.00 97.12 188 LEU A CA 1
ATOM 1457 C C . LEU A 1 188 ? 0.239 -6.441 8.315 1.00 97.12 188 LEU A C 1
ATOM 1459 O O . LEU A 1 188 ? -0.234 -6.923 9.335 1.00 97.12 188 LEU A O 1
ATOM 1463 N N . ARG A 1 189 ? 1.501 -6.700 7.947 1.00 96.56 189 ARG A N 1
ATOM 1464 C CA . ARG A 1 189 ? 2.443 -7.450 8.799 1.00 96.56 189 ARG A CA 1
ATOM 1465 C C . ARG A 1 189 ? 3.174 -6.569 9.811 1.00 96.56 189 ARG A C 1
ATOM 1467 O O . ARG A 1 189 ? 3.751 -7.100 10.753 1.00 96.56 189 ARG A O 1
ATOM 1474 N N . ILE A 1 190 ? 3.206 -5.258 9.576 1.00 95.94 190 ILE A N 1
ATOM 1475 C CA . ILE A 1 190 ? 3.821 -4.265 10.466 1.00 95.94 190 ILE A CA 1
ATOM 1476 C C . ILE A 1 190 ? 2.814 -3.805 11.523 1.00 95.94 190 ILE A C 1
ATOM 1478 O O . ILE A 1 190 ? 3.175 -3.621 12.681 1.00 95.94 190 ILE A O 1
ATOM 1482 N N . ILE A 1 191 ? 1.552 -3.626 11.130 1.00 96.38 191 ILE A N 1
ATOM 1483 C CA . ILE A 1 191 ? 0.486 -3.179 12.029 1.00 96.38 191 ILE A CA 1
ATOM 1484 C C . ILE A 1 191 ? 0.145 -4.317 13.013 1.00 96.38 191 ILE A C 1
ATOM 1486 O O . ILE A 1 191 ? -0.118 -5.431 12.559 1.00 96.38 191 ILE A O 1
ATOM 1490 N N . PRO A 1 192 ? 0.099 -4.070 14.335 1.00 95.88 192 PRO A N 1
ATOM 1491 C CA . PRO A 1 192 ? -0.349 -5.062 15.315 1.00 95.88 192 PRO A CA 1
ATOM 1492 C C . PRO A 1 192 ? -1.747 -5.616 15.006 1.00 95.88 192 PRO A C 1
ATOM 1494 O O . PRO A 1 192 ? -2.630 -4.869 14.583 1.00 95.88 192 PRO A O 1
ATOM 1497 N N . GLY A 1 193 ? -1.945 -6.924 15.193 1.00 96.31 193 GLY A N 1
ATOM 1498 C CA . GLY A 1 193 ? -3.196 -7.606 14.832 1.00 96.31 193 GLY A CA 1
ATOM 1499 C C . GLY A 1 193 ? -4.407 -7.141 15.645 1.00 96.31 193 GLY A C 1
ATOM 1500 O O . GLY A 1 193 ? -5.477 -6.946 15.086 1.00 96.31 193 GLY A O 1
ATOM 1501 N N . ASP A 1 194 ? -4.217 -6.843 16.928 1.00 96.69 194 ASP A N 1
ATOM 1502 C CA . ASP A 1 194 ? -5.246 -6.286 17.811 1.00 96.69 194 ASP A CA 1
ATOM 1503 C C . ASP A 1 194 ? -5.793 -4.946 17.292 1.00 96.69 194 ASP A C 1
ATOM 1505 O O . ASP A 1 194 ? -7.004 -4.733 17.262 1.00 96.69 194 ASP A O 1
ATOM 1509 N N . LEU A 1 195 ? -4.921 -4.066 16.785 1.00 96.69 195 LEU A N 1
ATOM 1510 C CA . LEU A 1 195 ? -5.348 -2.804 16.169 1.00 96.69 195 LEU A CA 1
ATOM 1511 C C . LEU A 1 195 ? -6.099 -3.013 14.851 1.00 96.69 195 LEU A C 1
ATOM 1513 O O . LEU A 1 195 ? -6.956 -2.198 14.502 1.00 96.69 195 LEU A O 1
ATOM 1517 N N . GLN A 1 196 ? -5.768 -4.068 14.103 1.00 97.31 196 GLN A N 1
ATOM 1518 C CA . GLN A 1 196 ? -6.476 -4.420 12.871 1.00 97.31 196 GLN A CA 1
ATOM 1519 C C . GLN A 1 196 ? -7.894 -4.893 13.183 1.00 97.31 196 GLN A C 1
ATOM 1521 O O . GLN A 1 196 ? -8.840 -4.370 12.596 1.00 97.31 196 GLN A O 1
ATOM 1526 N N . ASP A 1 197 ? -8.034 -5.811 14.138 1.00 97.12 197 ASP A N 1
ATOM 1527 C CA . ASP A 1 197 ? -9.318 -6.385 14.536 1.00 97.12 197 ASP A CA 1
ATOM 1528 C C . ASP A 1 197 ? -10.262 -5.306 15.091 1.00 97.12 197 ASP A C 1
ATOM 1530 O O . ASP A 1 197 ? -11.409 -5.184 14.653 1.00 97.12 197 ASP A O 1
ATOM 1534 N N . GLU A 1 198 ? -9.764 -4.451 15.991 1.00 96.56 198 GLU A N 1
ATOM 1535 C CA . GLU A 1 198 ? -10.548 -3.342 16.542 1.00 96.56 198 GLU A CA 1
ATOM 1536 C C . GLU A 1 198 ? -10.984 -2.338 15.465 1.00 96.56 198 GLU A C 1
ATOM 1538 O O . GLU A 1 198 ? -12.130 -1.872 15.451 1.00 96.56 198 GLU A O 1
ATOM 1543 N N . ALA A 1 199 ? -10.078 -1.975 14.554 1.00 96.62 199 ALA A N 1
ATOM 1544 C CA . ALA A 1 199 ? -10.396 -1.053 13.473 1.00 96.62 199 ALA A CA 1
ATOM 1545 C C . ALA A 1 199 ? -11.419 -1.648 12.499 1.00 96.62 199 ALA A C 1
ATOM 1547 O O . ALA A 1 199 ? -12.339 -0.948 12.066 1.00 96.62 199 ALA A O 1
ATOM 1548 N N . GLU A 1 200 ? -11.278 -2.933 12.170 1.00 95.94 200 GLU A N 1
ATOM 1549 C CA . GLU A 1 200 ? -12.215 -3.658 11.322 1.00 95.94 200 GLU A CA 1
ATOM 1550 C C . GLU A 1 200 ? -13.620 -3.675 11.934 1.00 95.94 200 GLU A C 1
ATOM 1552 O O . GLU A 1 200 ? -14.592 -3.362 11.239 1.00 95.94 200 GLU A O 1
ATOM 1557 N N . GLU A 1 201 ? -13.735 -3.953 13.234 1.00 95.56 201 GLU A N 1
ATOM 1558 C CA . GLU A 1 201 ? -15.016 -3.945 13.939 1.00 95.56 201 GLU A CA 1
ATOM 1559 C C . GLU A 1 201 ? -15.691 -2.564 13.880 1.00 95.56 201 GLU A C 1
ATOM 1561 O O . GLU A 1 201 ? -16.879 -2.456 13.556 1.00 95.56 201 GLU A O 1
ATOM 1566 N N . ILE A 1 202 ? -14.936 -1.487 14.129 1.00 94.12 202 ILE A N 1
ATOM 1567 C CA . ILE A 1 202 ? -15.455 -0.112 14.058 1.00 94.12 202 ILE A CA 1
ATOM 1568 C C . ILE A 1 202 ? -15.934 0.226 12.643 1.00 94.12 202 ILE A C 1
ATOM 1570 O O . ILE A 1 202 ? -17.026 0.777 12.478 1.00 94.12 202 ILE A O 1
ATOM 1574 N N . ILE A 1 203 ? -15.144 -0.106 11.618 1.00 93.44 203 ILE A N 1
ATOM 1575 C CA . ILE A 1 203 ? -15.505 0.163 10.221 1.00 93.44 203 ILE A CA 1
ATOM 1576 C C . ILE A 1 203 ? -16.783 -0.598 9.847 1.00 93.44 203 ILE A C 1
ATOM 1578 O O . ILE A 1 203 ? -17.686 -0.011 9.243 1.00 93.44 203 ILE A O 1
ATOM 1582 N N . LYS A 1 204 ? -16.888 -1.879 10.227 1.00 91.31 204 LYS A N 1
ATOM 1583 C CA . LYS A 1 204 ? -18.084 -2.704 10.000 1.00 91.31 204 LYS A CA 1
ATOM 1584 C C . LYS A 1 204 ? -19.316 -2.093 10.662 1.00 91.31 204 LYS A C 1
ATOM 1586 O O . LYS A 1 204 ? -20.339 -1.939 9.997 1.00 91.31 204 LYS A O 1
ATOM 1591 N N . ARG A 1 205 ? -19.200 -1.684 11.928 1.00 91.44 205 ARG A N 1
ATOM 1592 C CA . ARG A 1 205 ? -20.292 -1.059 12.686 1.00 91.44 205 ARG A CA 1
ATOM 1593 C C . ARG A 1 205 ? -20.804 0.209 12.005 1.00 91.44 205 ARG A C 1
ATOM 1595 O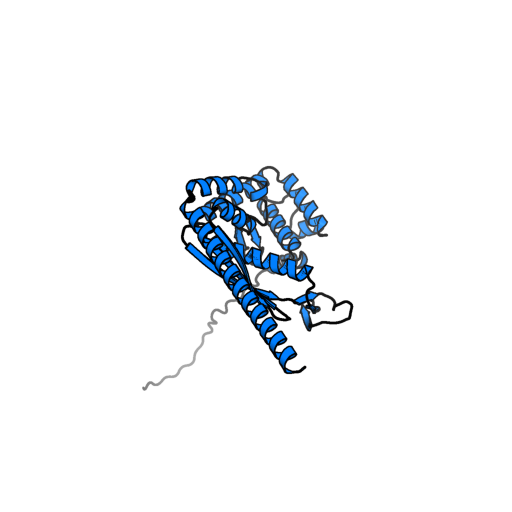 O . ARG A 1 205 ? -21.995 0.338 11.769 1.00 91.44 205 ARG A O 1
ATOM 1602 N N . ILE A 1 206 ? -19.910 1.104 11.587 1.00 88.00 206 ILE A N 1
ATOM 1603 C CA . ILE A 1 206 ? -20.304 2.374 10.951 1.00 88.00 206 ILE A CA 1
ATOM 1604 C C . ILE A 1 206 ? -20.971 2.161 9.595 1.00 88.00 206 ILE A C 1
ATOM 1606 O O . ILE A 1 206 ? -21.910 2.882 9.254 1.00 88.00 206 ILE A O 1
ATOM 1610 N N . ARG A 1 207 ? -20.507 1.177 8.816 1.00 84.69 207 ARG A N 1
ATOM 1611 C CA . ARG A 1 207 ? -21.169 0.802 7.559 1.00 84.69 207 ARG A CA 1
ATOM 1612 C C . ARG A 1 207 ? -22.599 0.329 7.811 1.00 84.69 207 ARG A C 1
ATOM 1614 O O . ARG A 1 207 ? -23.506 0.778 7.119 1.00 84.69 207 ARG A O 1
ATOM 1621 N N . GLN A 1 208 ? -22.792 -0.519 8.821 1.00 80.25 208 GLN A N 1
ATOM 1622 C CA . GLN A 1 208 ? -24.113 -1.021 9.207 1.00 80.25 208 GLN A CA 1
ATOM 1623 C C . GLN A 1 208 ? -25.024 0.102 9.727 1.00 80.25 208 GLN A C 1
ATOM 1625 O O . GLN A 1 208 ? -26.164 0.207 9.283 1.00 80.25 208 GLN A O 1
ATOM 1630 N N . ASP A 1 209 ? -24.514 0.983 10.591 1.00 77.88 209 ASP A N 1
ATOM 1631 C CA . ASP A 1 209 ? -25.278 2.099 11.163 1.00 77.88 209 ASP A CA 1
ATOM 1632 C C . ASP A 1 209 ? -25.689 3.129 10.098 1.00 77.88 209 ASP A C 1
ATOM 1634 O O . ASP A 1 209 ? -26.816 3.622 10.108 1.00 77.88 209 ASP A O 1
ATOM 1638 N N . THR A 1 210 ? -24.801 3.436 9.143 1.00 66.38 210 THR A N 1
ATOM 1639 C CA . THR A 1 210 ? -25.113 4.351 8.028 1.00 66.38 210 THR A CA 1
ATOM 1640 C C . THR A 1 210 ? -26.231 3.783 7.150 1.00 66.38 210 THR A C 1
ATOM 1642 O O . THR A 1 210 ? -27.121 4.522 6.732 1.00 66.38 210 THR A O 1
ATOM 1645 N N . ASP A 1 211 ? -26.197 2.474 6.885 1.00 61.59 211 ASP A N 1
ATOM 1646 C CA . ASP A 1 211 ? -27.234 1.789 6.109 1.00 61.59 211 ASP A CA 1
ATOM 1647 C C . ASP A 1 211 ? -28.571 1.721 6.882 1.00 61.59 211 ASP A C 1
ATOM 1649 O O . ASP A 1 211 ? -29.635 1.749 6.265 1.00 61.59 211 ASP A O 1
ATOM 1653 N N . ALA A 1 212 ? -28.534 1.691 8.220 1.00 61.81 212 ALA A N 1
ATOM 1654 C CA . ALA A 1 212 ? -29.725 1.684 9.072 1.00 61.81 212 ALA A CA 1
ATOM 1655 C C . ALA A 1 212 ? -30.392 3.066 9.233 1.00 61.81 212 ALA A C 1
ATOM 1657 O O . ALA A 1 212 ? -31.607 3.130 9.411 1.00 61.81 212 ALA A O 1
ATOM 1658 N N . GLN A 1 213 ? -29.629 4.165 9.179 1.00 63.53 213 GLN A N 1
ATOM 1659 C CA . GLN A 1 213 ? -30.160 5.517 9.411 1.00 63.53 213 GLN A CA 1
ATOM 1660 C C . GLN A 1 213 ? -30.966 6.095 8.237 1.00 63.53 213 GLN A C 1
ATOM 1662 O O . GLN A 1 213 ? -31.871 6.890 8.480 1.00 63.53 213 GLN A O 1
ATOM 1667 N N . ASP A 1 214 ? -30.672 5.719 6.986 1.00 63.75 214 ASP A N 1
ATOM 1668 C CA . ASP A 1 214 ? -31.440 6.183 5.816 1.00 63.75 214 ASP A CA 1
ATOM 1669 C C . ASP A 1 214 ? -31.463 5.140 4.674 1.00 63.75 214 ASP A C 1
ATOM 1671 O O . ASP A 1 214 ? -30.726 5.258 3.681 1.00 63.75 214 ASP A O 1
ATOM 1675 N N . PRO A 1 215 ? -32.306 4.096 4.803 1.00 63.03 215 PRO A N 1
ATOM 1676 C CA . PRO A 1 215 ? -32.420 3.029 3.808 1.00 63.03 215 PRO A CA 1
ATOM 1677 C C . PRO A 1 215 ? -32.905 3.532 2.440 1.00 63.03 215 PRO A C 1
ATOM 1679 O O . PRO A 1 215 ? -32.465 3.035 1.400 1.00 63.03 215 PRO A O 1
ATOM 1682 N N . ASP A 1 216 ? -33.774 4.548 2.419 1.00 67.19 216 ASP A N 1
ATOM 1683 C CA . ASP A 1 216 ? -34.350 5.098 1.189 1.00 67.19 216 ASP A CA 1
ATOM 1684 C C . ASP A 1 216 ? -33.327 5.919 0.392 1.00 67.19 216 ASP A C 1
ATOM 1686 O O . ASP A 1 216 ? -33.228 5.767 -0.832 1.00 67.19 216 ASP A O 1
ATOM 1690 N N . ALA A 1 217 ? -32.516 6.760 1.045 1.00 68.81 217 ALA A N 1
ATOM 1691 C CA . ALA A 1 217 ? -31.441 7.470 0.354 1.00 68.81 217 ALA A CA 1
ATOM 1692 C C . ALA A 1 217 ? -30.303 6.530 -0.058 1.00 68.81 217 ALA A C 1
ATOM 1694 O O . ALA A 1 217 ? -29.704 6.725 -1.118 1.00 68.81 217 ALA A O 1
ATOM 1695 N N . ALA A 1 218 ? -30.004 5.497 0.738 1.00 67.31 218 ALA A N 1
ATOM 1696 C CA . ALA A 1 218 ? -29.051 4.46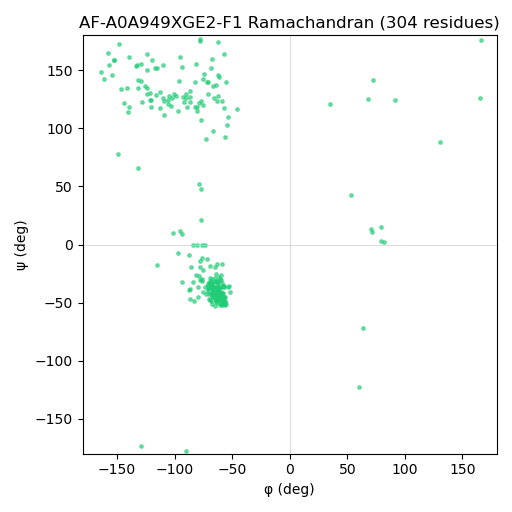1 0.348 1.00 67.31 218 ALA A CA 1
ATOM 1697 C C . ALA A 1 218 ? -29.520 3.717 -0.913 1.00 67.31 218 ALA A C 1
ATOM 1699 O O . ALA A 1 218 ? -28.726 3.544 -1.841 1.00 67.31 218 ALA A O 1
ATOM 1700 N N . ARG A 1 219 ? -30.813 3.366 -0.991 1.00 71.62 219 ARG A N 1
ATOM 1701 C CA . ARG A 1 219 ? -31.425 2.749 -2.175 1.00 71.62 219 ARG A CA 1
ATOM 1702 C C . ARG A 1 219 ? -31.283 3.629 -3.412 1.00 71.62 219 ARG A C 1
ATOM 1704 O O . ARG A 1 219 ? -30.773 3.160 -4.427 1.00 71.62 219 ARG A O 1
ATOM 1711 N N . LYS A 1 220 ? -31.687 4.902 -3.328 1.00 77.69 220 LYS A N 1
ATOM 1712 C CA . LYS A 1 220 ? -31.618 5.839 -4.464 1.00 77.69 220 LYS A CA 1
ATOM 1713 C C . LYS A 1 220 ? -30.192 5.981 -4.997 1.00 77.69 220 LYS A C 1
ATOM 1715 O O . LYS A 1 220 ? -29.974 5.766 -6.182 1.00 77.69 220 LYS A O 1
ATOM 1720 N N . ARG A 1 221 ? -29.205 6.187 -4.113 1.00 78.56 221 ARG A N 1
ATOM 1721 C CA . ARG A 1 221 ? -27.786 6.278 -4.509 1.00 78.56 221 ARG A CA 1
ATOM 1722 C C . ARG A 1 221 ? -27.280 5.024 -5.220 1.00 78.56 221 ARG A C 1
ATOM 1724 O O . ARG A 1 221 ? -26.446 5.133 -6.111 1.00 78.56 221 ARG A O 1
ATOM 1731 N N . ILE A 1 222 ? -27.734 3.839 -4.811 1.00 78.12 222 ILE A N 1
ATOM 1732 C CA . ILE A 1 222 ? -27.354 2.584 -5.470 1.00 78.12 222 ILE A CA 1
ATOM 1733 C C . ILE A 1 222 ? -27.972 2.506 -6.863 1.00 78.12 222 ILE A C 1
ATOM 1735 O O . ILE A 1 222 ? -27.256 2.205 -7.812 1.00 78.12 222 ILE A O 1
ATOM 1739 N N . VAL A 1 223 ? -29.266 2.798 -6.998 1.00 81.50 223 VAL A N 1
ATOM 1740 C CA . VAL A 1 223 ? -29.942 2.795 -8.303 1.00 81.50 223 VAL A CA 1
ATOM 1741 C C . VAL A 1 223 ? -29.273 3.782 -9.262 1.00 81.50 223 VAL A C 1
ATOM 1743 O O . VAL A 1 223 ? -28.975 3.412 -10.397 1.00 81.50 223 VAL A O 1
ATOM 1746 N N . ASP A 1 224 ? -28.951 4.986 -8.788 1.00 84.31 224 ASP A N 1
ATOM 1747 C CA . ASP A 1 224 ? -28.240 6.000 -9.571 1.00 84.31 224 ASP A CA 1
ATOM 1748 C C . ASP A 1 224 ? -26.852 5.498 -10.000 1.00 84.31 224 ASP A C 1
ATOM 1750 O O . ASP A 1 224 ? -26.509 5.544 -11.180 1.00 84.31 224 ASP A O 1
ATOM 1754 N N . ALA A 1 225 ? -26.083 4.921 -9.070 1.00 82.94 225 ALA A N 1
ATOM 1755 C CA . ALA A 1 225 ? -24.755 4.381 -9.353 1.00 82.94 225 ALA A CA 1
ATOM 1756 C C . ALA A 1 225 ? -24.789 3.240 -10.388 1.00 82.94 225 ALA A C 1
ATOM 1758 O O . ALA A 1 225 ? -23.967 3.211 -11.302 1.00 82.94 225 ALA A O 1
ATOM 1759 N N . PHE A 1 226 ? -25.741 2.308 -10.288 1.00 84.56 226 PHE A N 1
ATOM 1760 C CA . PHE A 1 226 ? -25.904 1.234 -11.276 1.00 84.56 226 PHE A CA 1
ATOM 1761 C C . PHE A 1 226 ? -26.358 1.758 -12.647 1.00 84.56 226 PHE A C 1
ATOM 1763 O O . PHE A 1 226 ? -25.911 1.244 -13.674 1.00 84.56 226 PHE A O 1
ATOM 1770 N N . SER A 1 227 ? -27.168 2.818 -12.677 1.00 85.62 227 SER A N 1
ATOM 1771 C CA . SER A 1 227 ? -27.568 3.483 -13.919 1.00 85.62 227 SER A CA 1
ATOM 1772 C C . SER A 1 227 ? -26.363 4.070 -14.671 1.00 85.62 227 SER A C 1
ATOM 1774 O O . SER A 1 227 ? -26.269 3.914 -15.890 1.00 85.62 227 SER A O 1
ATOM 1776 N N . GLU A 1 228 ? -25.378 4.644 -13.962 1.00 85.25 228 GLU A N 1
ATOM 1777 C CA . GLU A 1 228 ? -24.134 5.168 -14.566 1.00 85.25 228 GLU A CA 1
ATOM 1778 C C . GLU A 1 228 ? -23.322 4.100 -15.317 1.00 85.25 228 GLU A C 1
ATOM 1780 O O . GLU A 1 228 ? -22.649 4.408 -16.299 1.00 85.25 228 GLU A O 1
ATOM 1785 N N . ILE A 1 229 ? -23.390 2.839 -14.878 1.00 81.31 229 ILE A N 1
ATOM 1786 C CA . ILE A 1 229 ? -22.712 1.703 -15.529 1.00 81.31 229 ILE A CA 1
ATOM 1787 C C . ILE A 1 229 ? -23.628 0.943 -16.503 1.00 81.31 229 ILE A C 1
ATOM 1789 O O . ILE A 1 229 ? -23.273 -0.139 -16.972 1.00 81.31 229 ILE A O 1
ATOM 1793 N N . GLY A 1 230 ? -24.799 1.503 -16.823 1.00 81.88 230 GLY A N 1
ATOM 1794 C CA . GLY A 1 230 ? -25.739 0.959 -17.804 1.00 81.88 230 GLY A CA 1
ATOM 1795 C C . GLY A 1 230 ? -26.607 -0.199 -17.303 1.00 81.88 230 GLY A C 1
ATOM 1796 O O . GLY A 1 230 ? -27.217 -0.887 -18.121 1.00 81.88 230 GLY A O 1
ATOM 1797 N N . VAL A 1 231 ? -26.678 -0.428 -15.988 1.00 84.75 231 VAL A N 1
ATOM 1798 C CA . VAL A 1 231 ? -27.557 -1.438 -15.377 1.00 84.75 231 VAL A CA 1
ATOM 1799 C C . VAL A 1 231 ? -28.887 -0.784 -15.011 1.00 84.75 231 VAL A C 1
ATOM 1801 O O . VAL A 1 231 ? -28.927 0.191 -14.261 1.00 84.75 231 VAL A O 1
ATOM 1804 N N . LYS A 1 232 ? -29.994 -1.313 -15.545 1.00 84.25 232 LYS A N 1
ATOM 1805 C CA . LYS A 1 232 ? -31.330 -0.751 -15.314 1.00 84.25 232 LYS A CA 1
ATOM 1806 C C . LYS A 1 232 ? -31.913 -1.211 -13.971 1.00 84.25 232 LYS A C 1
ATOM 1808 O O . LYS A 1 232 ? -31.595 -2.314 -13.520 1.00 84.25 232 LYS A O 1
ATOM 1813 N N . PRO A 1 233 ? -32.842 -0.441 -13.371 1.00 81.38 233 PRO A N 1
ATOM 1814 C CA . PRO A 1 233 ? -33.554 -0.858 -12.161 1.00 81.38 233 PRO A CA 1
ATOM 1815 C C . PRO A 1 233 ? -34.235 -2.229 -12.301 1.00 81.38 233 PRO A C 1
ATOM 1817 O O . PRO A 1 233 ? -34.188 -3.033 -11.375 1.00 81.38 233 PRO A O 1
ATOM 1820 N N . ASP A 1 234 ? -34.783 -2.546 -13.477 1.00 83.06 234 ASP A N 1
ATOM 1821 C CA . ASP A 1 234 ? -35.422 -3.843 -13.742 1.00 83.06 234 ASP A CA 1
ATOM 1822 C C . ASP A 1 234 ? -34.451 -5.027 -13.623 1.00 83.06 234 ASP A C 1
ATOM 1824 O O . ASP A 1 234 ? -34.841 -6.123 -13.222 1.00 83.06 234 ASP A O 1
ATOM 1828 N N . ASP A 1 235 ? -33.173 -4.826 -13.952 1.00 81.81 235 ASP A N 1
ATOM 1829 C CA . ASP A 1 235 ? -32.155 -5.869 -13.835 1.00 81.81 235 ASP A CA 1
ATOM 1830 C C . ASP A 1 235 ? -31.730 -6.063 -12.374 1.00 81.81 235 ASP A C 1
ATOM 1832 O O . ASP A 1 235 ? -31.458 -7.191 -11.962 1.00 81.81 235 ASP A O 1
ATOM 1836 N N . LEU A 1 236 ? -31.762 -4.996 -11.566 1.00 81.25 236 LEU A N 1
ATOM 1837 C CA . LEU A 1 236 ? -31.592 -5.086 -10.113 1.00 81.25 236 LEU A CA 1
ATOM 1838 C C . LEU A 1 236 ? -32.743 -5.871 -9.470 1.00 81.25 236 LEU A C 1
ATOM 1840 O O . LEU A 1 236 ? -32.488 -6.746 -8.648 1.00 81.25 236 LEU A O 1
ATOM 1844 N N . VAL A 1 237 ? -33.992 -5.618 -9.880 1.00 83.62 237 VAL A N 1
ATOM 1845 C CA . VAL A 1 237 ? -35.170 -6.377 -9.414 1.00 83.62 237 VAL A CA 1
ATOM 1846 C C . VAL A 1 237 ? -35.040 -7.861 -9.761 1.00 83.62 237 VAL A C 1
ATOM 1848 O O . VAL A 1 237 ? -35.292 -8.712 -8.911 1.00 83.62 237 VAL A O 1
ATOM 1851 N N . LYS A 1 238 ? -34.585 -8.199 -10.976 1.00 83.44 238 LYS A N 1
ATOM 1852 C CA . LYS A 1 238 ? -34.311 -9.598 -11.362 1.00 83.44 238 LYS A CA 1
ATOM 1853 C C . LYS A 1 238 ? -33.192 -10.231 -10.533 1.00 83.44 238 LYS A C 1
ATOM 1855 O O . LYS A 1 238 ? -33.289 -11.401 -10.182 1.00 83.44 238 LYS A O 1
ATOM 1860 N N . TYR A 1 239 ? -32.138 -9.478 -10.218 1.00 82.69 239 TYR A N 1
ATOM 1861 C CA . TYR A 1 239 ? -31.047 -9.959 -9.368 1.00 82.69 239 TYR A CA 1
ATOM 1862 C C . TYR A 1 239 ? -31.484 -10.162 -7.907 1.00 82.69 239 TYR A C 1
ATOM 1864 O O . TYR A 1 239 ? -31.001 -11.070 -7.238 1.00 82.69 239 TYR A O 1
ATOM 1872 N N . LEU A 1 240 ? -32.404 -9.350 -7.394 1.00 83.06 240 LEU A N 1
ATOM 1873 C CA . LEU A 1 240 ? -32.899 -9.472 -6.021 1.00 83.06 240 LEU A CA 1
ATOM 1874 C C . LEU A 1 240 ? -34.026 -10.502 -5.881 1.00 83.06 240 LEU A C 1
ATOM 1876 O O . LEU A 1 240 ? -34.125 -11.167 -4.858 1.00 83.06 240 LEU A O 1
ATOM 1880 N N . GLY A 1 241 ? -34.856 -10.676 -6.911 1.00 79.94 241 GLY A N 1
ATOM 1881 C CA . GLY A 1 241 ? -36.056 -11.517 -6.846 1.00 79.94 241 GLY A CA 1
ATOM 1882 C C . GLY A 1 241 ? -37.252 -10.843 -6.157 1.00 79.94 241 GLY A C 1
ATOM 1883 O O . GLY A 1 241 ? -38.305 -11.459 -6.018 1.00 79.94 241 GLY A O 1
ATOM 1884 N N . HIS A 1 242 ? -37.118 -9.578 -5.753 1.00 80.81 242 HIS A N 1
ATOM 1885 C CA . HIS A 1 242 ? -38.174 -8.745 -5.178 1.00 80.81 242 HIS A CA 1
ATOM 1886 C C . HIS A 1 242 ? -37.964 -7.270 -5.552 1.00 80.81 242 HIS A C 1
ATOM 1888 O O . HIS A 1 242 ? -36.948 -6.893 -6.140 1.00 80.81 242 HIS A O 1
ATOM 1894 N N . SER A 1 243 ? -38.941 -6.419 -5.217 1.00 78.94 243 SER A N 1
ATOM 1895 C CA . SER A 1 243 ? -38.833 -4.977 -5.467 1.00 78.94 243 SER A CA 1
ATOM 1896 C C . SER A 1 243 ? -37.650 -4.374 -4.707 1.00 78.94 243 SER A C 1
ATOM 1898 O O . SER A 1 243 ? -37.392 -4.739 -3.557 1.00 78.94 243 SER A O 1
ATOM 1900 N N . ILE A 1 244 ? -36.980 -3.396 -5.322 1.00 74.62 244 ILE A N 1
ATOM 1901 C CA . ILE A 1 244 ? -35.877 -2.648 -4.699 1.00 74.62 244 ILE A CA 1
ATOM 1902 C C . ILE A 1 244 ? -36.370 -1.905 -3.444 1.00 74.62 244 ILE A C 1
ATOM 1904 O O . ILE A 1 244 ? -35.612 -1.708 -2.498 1.00 74.62 244 ILE A O 1
ATOM 1908 N N . ASP A 1 245 ? -37.653 -1.529 -3.392 1.00 75.44 245 ASP A N 1
ATOM 1909 C CA . ASP A 1 245 ? -38.257 -0.878 -2.220 1.00 75.44 245 ASP A CA 1
ATOM 1910 C C . ASP A 1 245 ? -38.302 -1.787 -0.980 1.00 75.44 245 ASP A C 1
ATOM 1912 O O . ASP A 1 245 ? -38.417 -1.295 0.138 1.00 75.44 245 ASP A O 1
ATOM 1916 N N . GLN A 1 246 ? -38.186 -3.103 -1.170 1.00 75.88 246 GLN A N 1
ATOM 1917 C CA . GLN A 1 246 ? -38.182 -4.108 -0.105 1.00 75.88 246 GLN A CA 1
ATOM 1918 C C . GLN A 1 246 ? -36.769 -4.604 0.239 1.00 75.88 246 GLN A C 1
ATOM 1920 O O . GLN A 1 246 ? -36.637 -5.573 0.981 1.00 75.88 246 GLN A O 1
ATOM 1925 N N . CYS A 1 247 ? -35.717 -3.958 -0.281 1.00 75.62 247 CYS A N 1
ATOM 1926 C CA . CYS A 1 247 ? -34.336 -4.338 0.010 1.00 75.62 247 CYS A CA 1
ATOM 1927 C C . CYS A 1 247 ? -34.030 -4.283 1.508 1.00 75.62 247 CYS A C 1
ATOM 1929 O O . CYS A 1 247 ? -34.107 -3.224 2.137 1.00 75.62 247 CYS A O 1
ATOM 1931 N N . ALA A 1 248 ? -33.574 -5.406 2.055 1.00 77.38 248 ALA A N 1
ATOM 1932 C CA . ALA A 1 248 ? -33.003 -5.440 3.390 1.00 77.38 248 ALA A CA 1
ATOM 1933 C C . ALA A 1 248 ? -31.658 -4.678 3.418 1.00 77.38 248 ALA A C 1
ATOM 1935 O O . ALA A 1 248 ? -30.921 -4.688 2.425 1.00 77.38 248 ALA A O 1
ATOM 1936 N N . PRO A 1 249 ? -31.243 -4.093 4.562 1.00 71.75 249 PRO A N 1
ATOM 1937 C CA . PRO A 1 249 ? -29.951 -3.402 4.675 1.00 71.75 249 PRO A CA 1
ATOM 1938 C C . PRO A 1 249 ? -28.753 -4.255 4.223 1.00 71.75 249 PRO A C 1
ATOM 1940 O O . PRO A 1 249 ? -27.836 -3.764 3.570 1.00 71.75 249 PRO A O 1
ATOM 1943 N N . SER A 1 250 ? -28.794 -5.567 4.480 1.00 74.19 250 SER A N 1
ATOM 1944 C CA . SER A 1 250 ? -27.743 -6.498 4.043 1.00 74.19 250 SER A CA 1
ATOM 1945 C C . SER A 1 250 ? -27.629 -6.645 2.516 1.00 74.19 250 SER A C 1
ATOM 1947 O O . SER A 1 250 ? -26.543 -6.912 1.997 1.00 74.19 250 SER A O 1
ATOM 1949 N N . GLU A 1 251 ? -28.724 -6.454 1.780 1.00 78.88 251 GLU A N 1
ATOM 1950 C CA . GLU A 1 251 ? -28.770 -6.523 0.315 1.00 78.88 251 GLU A CA 1
ATOM 1951 C C . GLU A 1 251 ? -28.255 -5.228 -0.308 1.00 78.88 251 GLU A C 1
ATOM 1953 O O . GLU A 1 251 ? -27.512 -5.269 -1.285 1.00 78.88 251 GLU A O 1
ATOM 1958 N N . ILE A 1 252 ? -28.546 -4.087 0.324 1.00 76.19 252 ILE A N 1
ATOM 1959 C CA . ILE A 1 252 ? -27.967 -2.779 -0.014 1.00 76.19 252 ILE A CA 1
ATOM 1960 C C . ILE A 1 252 ? -26.436 -2.844 0.075 1.00 76.19 252 ILE A C 1
ATOM 1962 O O . ILE A 1 252 ? -25.741 -2.430 -0.859 1.00 76.19 252 ILE A O 1
ATOM 1966 N N . THR A 1 253 ? -25.888 -3.429 1.146 1.00 74.56 253 THR A N 1
ATOM 1967 C CA . THR A 1 253 ? -24.438 -3.627 1.273 1.00 74.56 253 THR A CA 1
ATOM 1968 C C . THR A 1 253 ? -23.890 -4.522 0.151 1.00 74.56 253 THR A C 1
ATOM 1970 O O . THR A 1 253 ? -22.914 -4.149 -0.500 1.00 74.56 253 THR A O 1
ATOM 1973 N N . LYS A 1 254 ? -24.545 -5.658 -0.150 1.00 79.44 254 LYS A N 1
ATOM 1974 C CA . LYS A 1 254 ? -24.138 -6.557 -1.253 1.00 79.44 254 LYS A CA 1
ATOM 1975 C C . LYS A 1 254 ? -24.134 -5.848 -2.612 1.00 79.44 254 LYS A C 1
ATOM 1977 O O . LYS A 1 254 ? -23.180 -5.994 -3.372 1.00 79.44 254 LYS A O 1
ATOM 1982 N N . LEU A 1 255 ? -25.161 -5.056 -2.919 1.00 81.56 255 LEU A N 1
ATOM 1983 C CA . LEU A 1 255 ? -25.242 -4.292 -4.167 1.00 81.56 255 LEU A CA 1
ATOM 1984 C C . LEU A 1 255 ? -24.115 -3.256 -4.275 1.00 81.56 255 LEU A C 1
ATOM 1986 O O . LEU A 1 255 ? -23.528 -3.084 -5.344 1.00 81.56 255 LEU A O 1
ATOM 1990 N N . ARG A 1 256 ? -23.754 -2.599 -3.167 1.00 77.94 256 ARG A N 1
ATOM 1991 C CA . ARG A 1 256 ? -22.624 -1.658 -3.123 1.00 77.94 256 ARG A CA 1
ATOM 1992 C C . ARG A 1 256 ? -21.288 -2.353 -3.402 1.00 77.94 256 ARG A C 1
ATOM 1994 O O . ARG A 1 256 ? -20.454 -1.777 -4.114 1.00 77.94 256 ARG A O 1
ATOM 2001 N N . ASP A 1 257 ? -21.102 -3.558 -2.864 1.00 76.06 257 ASP A N 1
ATOM 2002 C CA . ASP A 1 257 ? -19.923 -4.400 -3.096 1.00 76.06 257 ASP A CA 1
ATOM 2003 C C . ASP A 1 257 ? -19.836 -4.806 -4.577 1.00 76.06 257 ASP A C 1
ATOM 2005 O O . ASP A 1 257 ? -18.813 -4.576 -5.225 1.00 76.06 257 ASP A O 1
ATOM 2009 N N . ILE A 1 258 ? -20.947 -5.289 -5.147 1.00 82.12 258 ILE A N 1
ATOM 2010 C CA . ILE A 1 258 ? -21.073 -5.646 -6.569 1.00 82.12 258 ILE A CA 1
ATOM 2011 C C . ILE A 1 258 ? -20.729 -4.463 -7.476 1.00 82.12 258 ILE A C 1
ATOM 2013 O O . ILE A 1 258 ? -19.895 -4.592 -8.372 1.00 82.12 258 ILE A O 1
ATOM 2017 N N . TYR A 1 259 ? -21.317 -3.292 -7.220 1.00 81.44 259 TYR A N 1
ATOM 2018 C CA . TYR A 1 259 ? -21.020 -2.081 -7.985 1.00 81.44 259 TYR A CA 1
ATOM 2019 C C . TYR A 1 259 ? -19.522 -1.735 -7.945 1.00 81.44 259 TYR A C 1
ATOM 2021 O O . TYR A 1 259 ? -18.957 -1.266 -8.929 1.00 81.44 259 TYR A O 1
ATOM 2029 N N . GLY A 1 260 ? -18.854 -1.983 -6.810 1.00 72.25 260 GLY A N 1
ATOM 2030 C CA . GLY A 1 260 ? -17.407 -1.784 -6.671 1.00 72.25 260 GLY A CA 1
ATOM 2031 C C . GLY A 1 260 ? -16.605 -2.716 -7.552 1.00 72.25 260 GLY A C 1
ATOM 2032 O O . GLY A 1 260 ? -15.810 -2.245 -8.354 1.00 72.25 260 GLY A O 1
ATOM 2033 N N . ALA A 1 261 ? -16.883 -4.014 -7.452 1.00 73.81 261 ALA A N 1
ATOM 2034 C CA . ALA A 1 261 ? -16.213 -5.023 -8.262 1.00 73.81 261 ALA A CA 1
ATOM 2035 C C . ALA A 1 261 ? -16.368 -4.755 -9.770 1.00 73.81 261 ALA A C 1
ATOM 2037 O O . ALA A 1 261 ? -15.425 -4.972 -10.528 1.00 73.81 261 ALA A O 1
ATOM 2038 N N . ILE A 1 262 ? -17.528 -4.246 -10.205 1.00 80.44 262 ILE A N 1
ATOM 2039 C CA . ILE A 1 262 ? -17.755 -3.882 -11.610 1.00 80.44 262 ILE A CA 1
ATOM 2040 C C . ILE A 1 262 ? -16.944 -2.649 -12.010 1.00 80.44 262 ILE A C 1
ATOM 2042 O O . ILE A 1 262 ? -16.284 -2.661 -13.047 1.00 80.44 262 ILE A O 1
ATOM 2046 N N . LYS A 1 263 ? -16.956 -1.596 -11.186 1.00 75.38 263 LYS A N 1
ATOM 2047 C CA . LYS A 1 263 ? -16.211 -0.360 -11.460 1.00 75.38 263 LYS A CA 1
ATOM 2048 C C . LYS A 1 263 ? -14.698 -0.588 -11.517 1.00 75.38 263 LYS A C 1
ATOM 2050 O O . LYS A 1 263 ? -14.028 0.017 -12.348 1.00 75.38 263 LYS A O 1
ATOM 2055 N N . ASP A 1 264 ? -14.186 -1.489 -10.683 1.00 69.50 264 ASP A N 1
ATOM 2056 C CA . ASP A 1 264 ? -12.767 -1.856 -10.635 1.00 69.50 264 ASP A CA 1
ATOM 2057 C C . ASP A 1 264 ? -12.372 -2.860 -11.742 1.00 69.50 264 ASP A C 1
ATOM 2059 O O . ASP A 1 264 ? -11.211 -3.263 -11.835 1.00 69.50 264 ASP A O 1
ATOM 2063 N N . GLY A 1 265 ? -13.323 -3.278 -12.589 1.00 69.88 265 GLY A N 1
ATOM 2064 C CA . GLY A 1 265 ? -13.101 -4.230 -13.681 1.00 69.88 265 GLY A CA 1
ATOM 2065 C C . GLY A 1 265 ? -12.851 -5.670 -13.219 1.00 69.88 265 GLY A C 1
ATOM 2066 O O . GLY A 1 265 ? -12.411 -6.502 -14.010 1.00 69.88 265 GLY A O 1
ATOM 2067 N N . GLU A 1 266 ? -13.114 -5.977 -11.946 1.00 67.19 266 GLU A N 1
ATOM 2068 C CA . GLU A 1 266 ? -12.914 -7.306 -11.357 1.00 67.19 266 GLU A CA 1
ATOM 2069 C C . GLU A 1 266 ? -14.070 -8.268 -11.669 1.00 67.19 266 GLU A C 1
ATOM 2071 O O . GLU A 1 266 ? -13.876 -9.483 -11.694 1.00 67.19 266 GLU A O 1
ATOM 2076 N N . ALA A 1 267 ? -15.268 -7.735 -11.917 1.00 72.75 267 ALA A N 1
ATOM 2077 C CA . ALA A 1 267 ? -16.455 -8.492 -12.295 1.00 72.75 267 ALA A CA 1
ATOM 2078 C C . ALA A 1 267 ? -17.245 -7.757 -13.386 1.00 72.75 267 ALA A C 1
ATOM 2080 O O . ALA A 1 267 ? -17.110 -6.551 -13.570 1.00 72.75 267 ALA A O 1
ATOM 2081 N N . THR A 1 268 ? -18.112 -8.472 -14.100 1.00 79.00 268 THR A N 1
ATOM 2082 C CA . THR A 1 268 ? -19.112 -7.842 -14.974 1.00 79.00 268 THR A CA 1
ATOM 2083 C C . THR A 1 268 ? -20.507 -8.177 -14.475 1.00 79.00 268 THR A C 1
ATOM 2085 O O . THR A 1 268 ? -20.713 -9.243 -13.894 1.00 79.00 268 THR A O 1
ATOM 2088 N N . TRP A 1 269 ? -21.476 -7.292 -14.729 1.00 80.81 269 TRP A N 1
ATOM 2089 C CA . TRP A 1 269 ? -22.877 -7.526 -14.361 1.00 80.81 269 TRP A CA 1
ATOM 2090 C C . TRP A 1 269 ? -23.387 -8.879 -14.876 1.00 80.81 269 TRP A C 1
ATOM 2092 O O . TRP A 1 269 ? -24.031 -9.628 -14.149 1.00 80.81 269 TRP A O 1
ATOM 2102 N N . LYS A 1 270 ? -23.004 -9.236 -16.108 1.00 78.88 270 LYS A N 1
ATOM 2103 C CA . LYS A 1 270 ? -23.350 -10.520 -16.720 1.00 78.88 270 LYS A CA 1
ATOM 2104 C C . LYS A 1 270 ? -22.798 -11.709 -15.926 1.00 78.88 270 LYS A C 1
ATOM 2106 O O . LYS A 1 270 ? -23.562 -12.590 -15.566 1.00 78.88 270 LYS A O 1
ATOM 2111 N N . THR A 1 271 ? -21.507 -11.694 -15.588 1.00 77.12 271 THR A N 1
ATOM 2112 C CA . THR A 1 271 ? -20.875 -12.773 -14.806 1.00 77.12 271 THR A CA 1
ATOM 2113 C C . THR A 1 271 ? -21.553 -12.977 -13.449 1.00 77.12 271 THR A C 1
ATOM 2115 O O . THR A 1 271 ? -21.672 -14.105 -12.989 1.00 77.12 271 THR A O 1
ATOM 2118 N N . LEU A 1 272 ? -22.021 -11.901 -12.814 1.00 77.88 272 LEU A N 1
ATOM 2119 C CA . LEU A 1 272 ? -22.702 -11.981 -11.520 1.00 77.88 272 LEU A CA 1
ATOM 2120 C C . LEU A 1 272 ? -24.125 -12.543 -11.631 1.00 77.88 272 LEU A C 1
ATOM 2122 O O . LEU A 1 272 ? -24.554 -13.282 -10.747 1.00 77.88 272 LEU A O 1
ATOM 2126 N N . MET A 1 273 ? -24.844 -12.216 -12.708 1.00 77.19 273 MET A N 1
ATOM 2127 C CA . MET A 1 273 ? -26.150 -12.817 -13.005 1.00 77.19 273 MET A CA 1
ATOM 2128 C C . MET A 1 273 ? -26.013 -14.312 -13.312 1.00 77.19 273 MET A C 1
ATOM 2130 O O . MET A 1 273 ? -26.792 -15.105 -12.790 1.00 77.19 273 MET A O 1
ATOM 2134 N N . ASP A 1 274 ? -24.996 -14.695 -14.089 1.00 77.31 274 ASP A N 1
ATOM 2135 C CA . ASP A 1 274 ? -24.714 -16.095 -14.426 1.00 77.31 274 ASP A CA 1
ATOM 2136 C C . ASP A 1 274 ? -24.365 -16.905 -13.156 1.00 77.31 274 ASP A C 1
ATOM 2138 O O . ASP A 1 274 ? -24.931 -17.969 -12.923 1.00 77.31 274 ASP A O 1
ATOM 2142 N N . GLN A 1 275 ? -23.530 -16.359 -12.259 1.00 75.56 275 GLN A N 1
ATOM 2143 C CA . GLN A 1 275 ? -23.204 -16.988 -10.968 1.00 75.56 275 GLN A CA 1
ATOM 2144 C C . GLN A 1 275 ? -24.418 -17.145 -10.045 1.00 75.56 275 GLN A C 1
ATOM 2146 O O . GLN A 1 275 ? -24.534 -18.145 -9.336 1.00 75.56 275 GLN A O 1
ATOM 2151 N N . LYS A 1 276 ? -25.329 -16.164 -10.034 1.00 73.75 276 LYS A N 1
ATOM 2152 C CA . LYS A 1 276 ? -26.577 -16.262 -9.268 1.00 73.75 276 LYS A CA 1
ATOM 2153 C C . LYS A 1 276 ? -27.477 -17.362 -9.837 1.00 73.75 276 LYS A C 1
ATOM 2155 O O . LYS A 1 276 ? -27.980 -18.171 -9.063 1.00 73.75 276 LYS A O 1
ATOM 2160 N N . ALA A 1 277 ? -27.618 -17.438 -11.161 1.00 69.25 277 ALA A N 1
ATOM 2161 C CA . ALA A 1 277 ? -28.393 -18.487 -11.823 1.00 69.25 277 ALA A CA 1
ATOM 2162 C C . ALA A 1 277 ? -27.832 -19.894 -11.536 1.00 69.25 277 ALA A C 1
ATOM 2164 O O . ALA A 1 277 ? -28.594 -20.784 -11.173 1.00 69.25 277 ALA A O 1
ATOM 2165 N N . GLU A 1 278 ? -26.508 -20.077 -11.586 1.00 65.94 278 GLU A N 1
ATOM 2166 C CA . GLU A 1 278 ? -25.849 -21.345 -11.221 1.00 65.94 278 GLU A CA 1
ATOM 2167 C C . GLU A 1 278 ? -26.028 -21.710 -9.737 1.00 65.94 278 GLU A C 1
ATOM 2169 O O . GLU A 1 278 ? -26.088 -22.886 -9.382 1.00 65.94 278 GLU A O 1
ATOM 2174 N N . SER A 1 279 ? -26.127 -20.716 -8.848 1.00 60.84 279 SER A N 1
ATOM 2175 C CA . SER A 1 279 ? -26.374 -20.948 -7.418 1.00 60.84 279 SER A CA 1
ATOM 2176 C C . SER A 1 279 ? -27.836 -21.276 -7.079 1.00 60.84 279 SER A C 1
ATOM 2178 O O . SER A 1 279 ? -28.096 -21.843 -6.016 1.00 60.84 279 SER A O 1
ATOM 2180 N N . GLU A 1 280 ? -28.771 -20.940 -7.974 1.00 54.69 280 GLU A N 1
ATOM 2181 C CA . GLU A 1 280 ? -30.213 -21.189 -7.839 1.00 54.69 280 GLU A CA 1
ATOM 2182 C C . GLU A 1 280 ? -30.677 -22.467 -8.569 1.00 54.69 280 GLU A C 1
ATOM 2184 O O . GLU A 1 280 ? -31.813 -22.903 -8.364 1.00 54.69 280 GLU A O 1
ATOM 2189 N N . GLU A 1 281 ? -29.815 -23.132 -9.353 1.00 40.47 281 GLU A N 1
ATOM 2190 C CA . GLU A 1 281 ? -30.118 -24.471 -9.869 1.00 40.47 281 GLU A CA 1
ATOM 2191 C C . GLU A 1 281 ? -30.203 -25.488 -8.710 1.00 40.47 281 GLU A C 1
ATOM 2193 O O . GLU A 1 281 ? -29.270 -25.615 -7.904 1.00 40.47 281 GLU A O 1
ATOM 2198 N N . PRO A 1 282 ? -31.306 -26.255 -8.589 1.00 37.06 282 PRO A N 1
ATOM 2199 C CA . PRO A 1 282 ? -31.406 -27.278 -7.565 1.00 37.06 282 PRO A CA 1
ATOM 2200 C C . PRO A 1 282 ? -30.334 -28.332 -7.832 1.00 37.06 282 PRO A C 1
ATOM 2202 O O . PRO A 1 282 ? -30.306 -28.948 -8.896 1.00 37.06 282 PRO A O 1
ATOM 2205 N N . LYS A 1 283 ? -29.464 -28.575 -6.842 1.00 40.06 283 LYS A N 1
ATOM 2206 C CA . LYS A 1 283 ? -28.561 -29.731 -6.828 1.00 40.06 283 LYS A CA 1
ATOM 2207 C C . LYS A 1 283 ? -29.405 -30.998 -6.948 1.00 40.06 283 LYS A C 1
ATOM 2209 O O . LYS A 1 283 ? -29.878 -31.521 -5.942 1.00 40.06 283 LYS A O 1
ATOM 2214 N N . THR A 1 284 ? -29.608 -31.480 -8.172 1.00 32.47 284 THR A N 1
ATOM 2215 C CA . THR A 1 284 ? -30.261 -32.760 -8.419 1.00 32.47 284 THR A CA 1
ATOM 2216 C C . THR A 1 284 ? -29.482 -33.836 -7.681 1.00 32.47 284 THR A C 1
ATOM 2218 O O . THR A 1 284 ? -28.287 -34.050 -7.888 1.00 32.47 284 THR A O 1
ATOM 2221 N N . GLU A 1 285 ? -30.197 -34.440 -6.750 1.00 35.03 285 GLU A N 1
ATOM 2222 C CA . GLU A 1 285 ? -29.784 -35.420 -5.770 1.00 35.03 285 GLU A CA 1
ATOM 2223 C C . GLU A 1 285 ? -28.922 -36.526 -6.401 1.00 35.03 285 GLU A C 1
ATOM 2225 O O . GLU A 1 285 ? -29.365 -37.293 -7.260 1.00 35.03 285 GLU A O 1
ATOM 2230 N N . HIS A 1 286 ? -27.660 -36.619 -5.973 1.00 33.72 286 HIS A N 1
ATOM 2231 C CA . HIS A 1 286 ? -26.795 -37.742 -6.312 1.00 33.72 286 HIS A CA 1
ATOM 2232 C C . HIS A 1 286 ? -27.372 -38.991 -5.637 1.00 33.72 286 HIS A C 1
ATOM 2234 O O . HIS A 1 286 ? -27.187 -39.219 -4.440 1.00 33.72 286 HIS A O 1
ATOM 2240 N N . LYS A 1 287 ? -28.140 -39.769 -6.406 1.00 37.25 287 LYS A N 1
ATOM 2241 C CA . LYS A 1 287 ? -28.790 -41.007 -5.974 1.00 37.25 287 LYS A CA 1
ATOM 2242 C C . LYS A 1 287 ? -27.736 -41.952 -5.391 1.00 37.25 287 LYS A C 1
ATOM 2244 O O . LYS A 1 287 ? -26.985 -42.596 -6.122 1.00 37.25 287 LYS A O 1
ATOM 2249 N N . ARG A 1 288 ? -27.693 -42.036 -4.058 1.00 35.41 288 ARG A N 1
ATOM 2250 C CA . ARG A 1 288 ? -26.945 -43.050 -3.309 1.00 35.41 288 ARG A CA 1
ATOM 2251 C C . ARG A 1 288 ? -27.371 -44.429 -3.817 1.00 35.41 288 ARG A C 1
ATOM 2253 O O . ARG A 1 288 ? -28.488 -44.871 -3.560 1.00 35.41 288 ARG A O 1
ATOM 2260 N N . ARG A 1 289 ? -26.481 -45.124 -4.525 1.00 32.91 289 ARG A N 1
ATOM 2261 C CA . ARG A 1 289 ? -26.584 -46.575 -4.721 1.00 32.91 289 ARG A CA 1
ATOM 2262 C C . ARG A 1 289 ? -26.226 -47.249 -3.392 1.00 32.91 289 ARG A C 1
ATOM 2264 O O . ARG A 1 289 ? -25.059 -47.481 -3.105 1.00 32.91 289 ARG A O 1
ATOM 2271 N N . GLY A 1 290 ? -27.246 -47.487 -2.570 1.00 29.50 290 GLY A N 1
ATOM 2272 C CA . GLY A 1 290 ? -27.243 -48.463 -1.476 1.00 29.50 290 GLY A CA 1
ATOM 2273 C C . GLY A 1 290 ? -27.850 -49.798 -1.937 1.00 29.50 290 GLY A C 1
ATOM 2274 O O . GLY A 1 290 ? -28.498 -49.832 -2.982 1.00 29.50 290 GLY A O 1
ATOM 2275 N N . PRO A 1 291 ? -27.598 -50.897 -1.212 1.00 38.47 291 PRO A N 1
ATOM 2276 C CA . PRO A 1 291 ? -27.267 -52.205 -1.773 1.00 38.47 291 PRO A CA 1
ATOM 2277 C C . PRO A 1 291 ? -28.495 -53.012 -2.208 1.00 38.47 291 PRO A C 1
ATOM 2279 O O . PRO A 1 291 ? -29.510 -53.056 -1.518 1.00 38.47 291 PRO A O 1
ATOM 2282 N N . GLY A 1 292 ? -28.381 -53.689 -3.351 1.00 31.02 292 GLY A N 1
ATOM 2283 C CA . GLY A 1 292 ? -29.386 -54.634 -3.825 1.00 31.02 292 GLY A CA 1
ATOM 2284 C C . GLY A 1 292 ? -29.288 -55.955 -3.069 1.00 31.02 292 GLY A C 1
ATOM 2285 O O . GLY A 1 292 ? -28.371 -56.735 -3.307 1.00 31.02 292 GLY A O 1
ATOM 2286 N N . SER A 1 293 ? -30.248 -56.211 -2.184 1.00 30.66 293 SER A N 1
ATOM 2287 C CA . SER A 1 293 ? -30.583 -57.554 -1.721 1.00 30.66 293 SER A CA 1
ATOM 2288 C C . SER A 1 293 ? -31.471 -58.241 -2.763 1.00 30.66 293 SER A C 1
ATOM 2290 O O . SER A 1 293 ? -32.589 -57.786 -3.009 1.00 30.66 293 SER A O 1
ATOM 2292 N N . ALA A 1 294 ? -31.011 -59.352 -3.329 1.00 34.62 294 ALA A N 1
ATOM 2293 C CA . ALA A 1 294 ? -31.877 -60.356 -3.936 1.00 34.62 294 ALA A CA 1
ATOM 2294 C C . ALA A 1 294 ? -31.321 -61.742 -3.594 1.00 34.62 294 ALA A C 1
ATOM 2296 O O . ALA A 1 294 ? -30.209 -62.109 -3.959 1.00 34.62 294 ALA A O 1
ATOM 2297 N N . THR A 1 295 ? -32.108 -62.463 -2.810 1.00 32.91 295 THR A N 1
ATOM 2298 C CA . THR A 1 295 ? -31.959 -63.849 -2.377 1.00 32.91 295 THR A CA 1
ATOM 2299 C C . THR A 1 295 ? -32.210 -64.829 -3.529 1.00 32.91 295 THR A C 1
ATOM 2301 O O . THR A 1 295 ? -33.166 -64.654 -4.279 1.00 32.91 295 THR A O 1
ATOM 2304 N N . SER A 1 296 ? -31.419 -65.905 -3.637 1.00 32.00 296 SER A N 1
ATOM 2305 C CA . SER A 1 296 ? -31.886 -67.308 -3.511 1.00 32.00 296 SER A CA 1
ATOM 2306 C C . SER A 1 296 ? -30.868 -68.355 -4.019 1.00 32.00 296 SER A C 1
ATOM 2308 O O . SER A 1 296 ? -30.395 -68.294 -5.145 1.00 32.00 296 SER A O 1
ATOM 2310 N N . ASN A 1 297 ? -30.574 -69.306 -3.120 1.00 29.66 297 ASN A N 1
ATOM 2311 C CA . ASN A 1 297 ? -30.218 -70.729 -3.269 1.00 29.66 297 ASN A CA 1
ATOM 2312 C C . ASN A 1 297 ? -29.376 -71.256 -4.451 1.00 29.66 297 ASN A C 1
ATOM 2314 O O . ASN A 1 297 ? -29.876 -71.365 -5.564 1.00 29.66 297 ASN A O 1
ATOM 2318 N N . ALA A 1 298 ? -28.231 -71.873 -4.113 1.00 33.97 298 ALA A N 1
ATOM 2319 C CA . ALA A 1 298 ? -27.917 -73.271 -4.457 1.00 33.97 298 ALA A CA 1
ATOM 2320 C C . ALA A 1 298 ? -26.786 -73.836 -3.559 1.00 33.97 298 ALA A C 1
ATOM 2322 O O . ALA A 1 298 ? -25.859 -73.125 -3.190 1.00 33.97 298 ALA A O 1
ATOM 2323 N N . MET A 1 299 ? -26.932 -75.113 -3.194 1.00 31.56 299 MET A N 1
ATOM 2324 C CA . MET A 1 299 ? -26.083 -75.977 -2.354 1.00 31.56 299 MET A CA 1
ATOM 2325 C C . MET A 1 299 ? -24.705 -76.334 -2.953 1.00 31.56 299 MET A C 1
ATOM 2327 O O . MET A 1 299 ? -24.564 -76.378 -4.171 1.00 31.56 299 MET A O 1
ATOM 2331 N N . GLY A 1 300 ? -23.773 -76.744 -2.073 1.00 31.48 300 GLY A N 1
ATOM 2332 C CA . GLY A 1 300 ? -22.581 -77.575 -2.362 1.00 31.48 300 GLY A CA 1
ATOM 2333 C C . GLY A 1 300 ? -21.293 -76.966 -1.784 1.00 31.48 300 GLY A C 1
ATOM 2334 O O . GLY A 1 300 ? -20.801 -75.995 -2.338 1.00 31.48 300 GLY A O 1
ATOM 2335 N N . SER A 1 301 ? -20.901 -77.252 -0.535 1.00 34.03 301 SER A N 1
ATOM 2336 C CA . SER A 1 301 ? -20.055 -78.378 -0.065 1.00 34.03 301 SER A CA 1
ATOM 2337 C C . SER A 1 301 ? -18.584 -78.315 -0.519 1.00 34.03 301 SER A C 1
ATOM 2339 O O . SER A 1 301 ? -18.339 -78.331 -1.718 1.00 34.03 301 SER A O 1
ATOM 2341 N N . GLU A 1 302 ? -17.675 -78.369 0.476 1.00 34.25 302 GLU A N 1
ATOM 2342 C CA . GLU A 1 302 ? -16.232 -78.724 0.400 1.00 34.25 302 GLU A CA 1
ATOM 2343 C C . GLU A 1 302 ? -15.320 -77.657 -0.255 1.00 34.25 302 GLU A C 1
ATOM 2345 O O . GLU A 1 302 ? -15.708 -76.995 -1.205 1.00 34.25 302 GLU A O 1
ATOM 2350 N N . ASP A 1 303 ? -14.091 -77.348 0.157 1.00 34.72 303 ASP A N 1
ATOM 2351 C CA . ASP A 1 303 ? -13.183 -77.813 1.205 1.00 34.72 303 ASP A CA 1
ATOM 2352 C C . ASP A 1 303 ? -12.077 -76.738 1.354 1.00 34.72 303 ASP A C 1
ATOM 2354 O O . ASP A 1 303 ? -11.700 -76.077 0.385 1.00 34.72 303 ASP A O 1
ATOM 2358 N N . ILE A 1 304 ? -11.549 -76.565 2.568 1.00 40.00 304 ILE A N 1
ATOM 2359 C CA . ILE A 1 304 ? -10.305 -75.828 2.886 1.00 40.00 304 ILE A CA 1
ATOM 2360 C C . ILE A 1 304 ? -9.173 -76.865 2.829 1.00 40.00 304 ILE A C 1
ATOM 2362 O O . ILE A 1 304 ? -9.346 -77.907 3.469 1.00 40.00 304 ILE A O 1
ATOM 2366 N N . PRO A 1 305 ? -8.040 -76.663 2.116 1.00 53.50 305 PRO A N 1
ATOM 2367 C CA . PRO A 1 305 ? -6.842 -76.040 2.741 1.00 53.50 305 PRO A CA 1
ATOM 2368 C C . PRO A 1 305 ? -5.856 -75.383 1.725 1.00 53.50 305 PRO A C 1
ATOM 2370 O O . PRO A 1 305 ? -5.937 -75.653 0.534 1.00 53.50 305 PRO A O 1
ATOM 2373 N N . GLN A 1 306 ? -4.880 -74.519 2.028 1.00 41.19 306 GLN A N 1
ATOM 2374 C CA . GLN A 1 306 ? -4.301 -73.871 3.214 1.00 41.19 306 GLN A CA 1
ATOM 2375 C C . GLN A 1 306 ? -4.024 -72.401 2.858 1.00 41.19 306 GLN A C 1
ATOM 2377 O O . GLN A 1 306 ? -3.802 -72.128 1.655 1.00 41.19 306 GLN A O 1
#

Nearest PDB structures (foldseek):
  2qkd-assembly1_A  TM=3.186E-01  e=1.022E+00  Mus musculus
  5vpj-assembly1_A  TM=3.827E-01  e=2.067E+00  Actinomadura verrucosospora
  5yvf-assembly4_D  TM=4.575E-01  e=5.786E+00  Arabidopsis thaliana

=== Feature glossary ===
The record interleaves many kinds of information about one protein. Here is each kind framed as the question it answers.

Q: What are the backbone torsion angles?
A: φ (phi) and ψ (psi) are the two rotatable backbone dihedrals per residue: φ is the C(i-1)–N–Cα–C torsion, ψ is the N–Cα–C–N(i+1) torsion, both in degrees on (−180°, 180°]. α-helical residues cluster near (−60°, −45°); β-strand residues near (−120°, +130°). A Ramachandran plot is simply a scatter of (φ, ψ) for every residue.

Q: What is the amino-acid chain?
A: This is the polypeptide sequence — one letter per residue, N-terminus first. Length ranges from a few dozen residues for small domains to over a thousand for large multi-domain proteins.

Q: How mobile is each atom in the crystal?
A: For experimental (PDB) structures, the B-factor (temperature factor) quantifies the positional spread of each atom in the crystal — a combination of thermal vibration and static disorder — in units of Å². High B-factors mark flexible loops or poorly resolved regions; low B-factors mark the rigid, well-ordered core.

Q: Are the domains correctly placed relative to each other?
A: Predicted Aligned Error (PAE) is an AlphaFold confidence matrix: entry (i, j) is the expected error in the position of residue j, in ångströms, when the prediction is superimposed on the true structure at residue i. Low PAE withi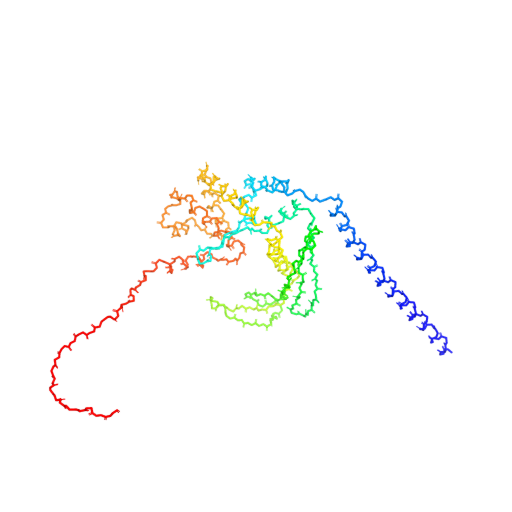n a block of residues means that block is internally rigid and well-predicted; high PAE between two blocks means their relative placement is uncertain even if each block individually is confident.

Q: How confident is the AlphaFold model at each residue?
A: pLDDT is the predicted lDDT-Cα score: AlphaFold's confidence that the local environment of each residue (all inter-atomic distances within 15 Å) is correctly placed. It is a per-residue number between 0 and 100, with higher meaning more reliable.

Q: What family and function is it annotated with?
A: Functional annotations link the protein to curated databases. InterPro entries identify conserved domains and families by matching the sequence against member-database signatures (Pfam, PROSITE, CDD, …). Gene Ontology (GO) terms describe molecular function, biological process, and cellular component in a controlled vocabulary. CATH places the structure in a hierarchical fold classification (Class/Architecture/Topology/Homologous-superfamily). The organism is the source species.

Q: How big and how compact is the whole molecule?
A: Three whole-structure scalars: the radius of gyration (RMS distance of Cα from centroid, in Å), the count of Cα–Cα contacts (pairs closer than 8 Å and separated by more than four residues in sequence — i.e. tertiary, not local, contacts), and the bounding-box dimensions. Together they distinguish compact globular folds from extended fibres or disordered chains.

Q: What known structures does this most resemble?
A: The Foldseek neighbor list gives the closest experimentally determined structures in the PDB, ranked by structural alignment. TM-score near 1 means near-identical fold; near 0.3 means only rough topology match. This is how one finds what a novel AlphaFold prediction most resembles in the solved-structure universe.

Q: Which residues are buried vs exposed?
A: SASA measures how much of the protein is reachable by solvent. It is computed by rolling a water-sized probe over the atomic surface and summing the exposed area (Å²). Per-residue SASA distinguishes core (buried, low SASA) from surface (exposed, high SASA) residues; total SASA is a whole-molecule size measure.

Q: Which residues are in helices, strands, or loops?
A: Eight-state secondary structure (DSSP): H is the canonical α-helix, G the tighter 3₁₀-helix, I the wider π-helix; E/B are β-structure, T and S are turns and bends, and '-' is everything else. DSSP derives these from the pattern of main-chain N–H···O=C hydrogen bonds, not from the sequence.

Q: Where is each backbone atom in 3D?
A: Structure coordinates are given as an mmCIF _atom_site loop: one row per atom with element, residue name, chain id, sequence number, and x/y/z position in Å. Only the four main-chain atoms per residue are included here; side chains are omitted to keep the record compact.

Q: What if only a Cα trace is available?
A: Three-state secondary structure (P-SEA) collapses the eight DSSP classes into helix (a), strand (b), and coil (c). P-SEA assigns these from Cα geometry alone — distances and angles — without requiring backbone oxygens, so it works on any Cα trace.

Q: What do the rendered images show?
A: The six renders are orthographic views along the three Cartesian axes in both directions. Representation (cartoon, sticks, or surface) and color scheme (sequence-rainbow or by-chain) vary across proteins so the training set covers all the common visualization conventions.

Q: What does the local fold look like, residue by residue?
A: Foldseek's 3Di representation compresses backbone geometry into a per-residue letter drawn from a learned twenty-state alphabet. It captures the tertiary interaction pattern around each residue — which residues are packed against it in space, regardless of where they are in sequence.

Q: What do the diagnostic plots show?
A: The contact map is a binary N×N matrix image: pixel (i, j) is dark where Cα_i and Cα_j are within 8 Å and |i−j|>4. Because the |i−j|>4 filter removes local helical contacts, off-diagonal stripes parallel to the main diagonal indicate parallel β-sheets; stripes perpendicular to it indicate antiparallel β-sheets. The Ramachandran plot scatters every residue's (φ, ψ) pair against the sterically allowed regions. The PAE heatmap renders the predicted-aligned-error matrix.